Protein AF-A0A928RIX8-F1 (afdb_monomer)

pLDDT: mean 93.5, std 10.98, range [39.16, 98.88]

Radius of gyration: 19.01 Å; Cα contacts (8 Å, |Δi|>4): 435; chains: 1; bounding box: 59×48×47 Å

Foldseek 3Di:
DDPVVVVVVVVVVVVVVVVVPDPDQFQEAQALVVLLVLQQVLLVQLQPDDLVLLVQLLLLLLVLLLVCQQVLLVLLCVLQVEDHSVVSSVLSNCLSVPQDALVVFDWDWDADPVGIDIDGQAAPEEEEEEAESRCQLSCLSSCLRVNSSNSYAYEYQYDQSRQPSNSVSQSSSQVSQVVSVGDTSSYHYYNGRDVVSVVCQLQPPRHQEYEYEDEPVRQVCNVPSPHHYHYDYDDDDD

Sequence (238 aa):
MNEQDIQEIVKKVMASMELSNSDRKLGIFDDMNDAIAAAAEAQKVMQKMPMDFREKIISNIRKLTIENAELLARMGVEETGMGNVGDKILKHKLLAEKTPGTEDITTRVWSGDRGLTLVEMGPFGVIGAITPCTNPSETVLCNSMGMIAGGNTVVFNPHPAAVKVSHLAVELVNRASLEAGGPANIATSVLKPTMDSSKTMLAHKKIPLIVATGGPGVVTTVLSSGKRGIGAGAGNPP

Mean predicted aligned error: 6.31 Å

Structure (mmCIF, N/CA/C/O backbone):
data_A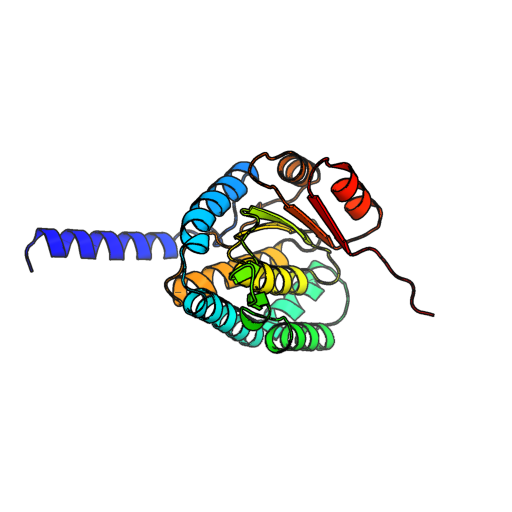F-A0A928RIX8-F1
#
_entry.id   AF-A0A928RIX8-F1
#
loop_
_atom_site.group_PDB
_atom_site.id
_atom_site.type_symbol
_atom_site.label_atom_id
_atom_site.label_alt_id
_atom_site.label_comp_id
_atom_site.label_asym_id
_atom_site.label_entity_id
_atom_site.label_seq_id
_atom_site.pdbx_PDB_ins_code
_atom_site.Cartn_x
_atom_site.Cartn_y
_atom_site.Cartn_z
_atom_site.occupancy
_atom_site.B_iso_or_equiv
_atom_site.auth_seq_id
_atom_site.auth_comp_id
_atom_site.auth_asym_id
_atom_site.auth_atom_id
_atom_site.pdbx_PDB_model_num
ATOM 1 N N . MET A 1 1 ? -26.445 -20.349 -26.982 1.00 56.34 1 MET A N 1
ATOM 2 C CA . MET A 1 1 ? -26.203 -20.372 -25.527 1.00 56.34 1 MET A CA 1
ATOM 3 C C . MET A 1 1 ? -26.882 -21.608 -24.994 1.00 56.34 1 MET A C 1
ATOM 5 O O . MET A 1 1 ? -28.100 -21.693 -25.104 1.00 56.34 1 MET A O 1
ATOM 9 N N . ASN A 1 2 ? -26.100 -22.583 -24.540 1.00 78.81 2 ASN A N 1
ATOM 10 C CA . ASN A 1 2 ? -26.633 -23.799 -23.939 1.00 78.81 2 ASN A CA 1
ATOM 11 C C . ASN A 1 2 ? -27.026 -23.532 -22.481 1.00 78.81 2 ASN A C 1
ATOM 13 O O . ASN A 1 2 ? -26.548 -22.594 -21.847 1.00 78.81 2 ASN A O 1
ATOM 17 N N . GLU A 1 3 ? -27.895 -24.378 -21.938 1.00 74.00 3 GLU A N 1
ATOM 18 C CA . GLU A 1 3 ? -28.409 -24.284 -20.565 1.00 74.00 3 GLU A CA 1
ATOM 19 C C . GLU A 1 3 ? -27.284 -24.305 -19.508 1.00 74.00 3 GLU A C 1
ATOM 21 O O . GLU A 1 3 ? -27.372 -23.644 -18.475 1.00 74.00 3 GLU A O 1
ATOM 26 N N . GLN A 1 4 ? -26.171 -24.974 -19.822 1.00 76.06 4 GLN A N 1
ATOM 27 C CA . GLN A 1 4 ? -24.944 -24.980 -19.019 1.00 76.06 4 GLN A CA 1
ATOM 28 C C . GLN A 1 4 ? -24.255 -23.606 -18.966 1.00 76.06 4 GLN A C 1
ATOM 30 O O . GLN A 1 4 ? -23.819 -23.193 -17.892 1.00 76.06 4 GLN A O 1
ATOM 35 N N . ASP A 1 5 ? -24.231 -22.860 -20.076 1.00 74.19 5 ASP A N 1
ATOM 36 C CA . ASP A 1 5 ? -23.637 -21.516 -20.130 1.00 74.19 5 ASP A CA 1
ATOM 37 C C . ASP A 1 5 ? -24.449 -20.536 -19.271 1.00 74.19 5 ASP A C 1
ATOM 39 O O . ASP A 1 5 ? -23.900 -19.688 -18.568 1.00 74.19 5 ASP A O 1
ATOM 43 N N . ILE A 1 6 ? -25.779 -20.681 -19.294 1.00 76.88 6 ILE A N 1
ATOM 44 C CA . ILE A 1 6 ? -26.695 -19.873 -18.484 1.00 76.88 6 ILE A CA 1
ATOM 45 C C . ILE A 1 6 ? -26.492 -20.183 -16.998 1.00 76.88 6 ILE A C 1
ATOM 47 O O . ILE A 1 6 ? -26.391 -19.255 -16.199 1.00 76.88 6 ILE A O 1
ATOM 51 N N . GLN A 1 7 ? -26.363 -21.457 -16.618 1.00 75.56 7 GLN A N 1
ATOM 52 C CA . GLN A 1 7 ? -26.087 -21.831 -15.229 1.00 75.56 7 GLN A CA 1
ATOM 53 C C . GLN A 1 7 ? -24.738 -21.299 -14.735 1.00 75.56 7 GLN A C 1
ATOM 55 O O . GLN A 1 7 ? -24.644 -20.854 -13.591 1.00 75.56 7 GLN A O 1
ATOM 60 N N . GLU A 1 8 ? -23.704 -21.289 -15.576 1.00 80.50 8 GLU A N 1
ATOM 61 C CA . GLU A 1 8 ? -22.392 -20.762 -15.197 1.00 80.50 8 GLU A CA 1
ATOM 62 C C . GLU A 1 8 ? -22.411 -19.233 -15.025 1.00 80.50 8 GLU A C 1
ATOM 64 O O . GLU A 1 8 ? -21.833 -18.704 -14.070 1.00 80.50 8 GLU A O 1
ATOM 69 N N . ILE A 1 9 ? -23.136 -18.519 -15.895 1.00 78.19 9 ILE A N 1
ATOM 70 C CA . ILE A 1 9 ? -23.354 -17.070 -15.777 1.00 78.19 9 ILE A CA 1
ATOM 71 C C . ILE A 1 9 ? -24.151 -16.752 -14.510 1.00 78.19 9 ILE A C 1
ATOM 73 O O . ILE A 1 9 ? -23.734 -15.900 -13.728 1.00 78.19 9 ILE A O 1
ATOM 77 N N . VAL A 1 10 ? -25.252 -17.466 -14.259 1.00 74.38 10 VAL A N 1
ATOM 78 C CA . VAL A 1 10 ? -26.070 -17.291 -13.049 1.00 74.38 10 VAL A CA 1
ATOM 79 C C . VAL A 1 10 ? -25.238 -17.556 -11.797 1.00 74.38 10 VAL A C 1
ATOM 81 O O . VAL A 1 10 ? -25.287 -16.768 -10.859 1.00 74.38 10 VAL A O 1
ATOM 84 N N . LYS A 1 11 ? -24.390 -18.590 -11.795 1.00 75.12 11 LYS A N 1
ATOM 85 C CA . LYS A 1 11 ? -23.509 -18.903 -10.662 1.00 75.12 11 LYS A CA 1
ATOM 86 C C . LYS A 1 11 ? -22.461 -17.813 -10.415 1.00 75.12 11 LYS A C 1
ATOM 88 O O . LYS A 1 11 ? -22.202 -17.480 -9.261 1.00 75.12 11 LYS A O 1
ATOM 93 N N . LYS A 1 12 ? -21.895 -17.214 -11.471 1.00 72.19 12 LYS A N 1
ATOM 94 C CA . LYS A 1 12 ? -20.984 -16.058 -11.356 1.00 72.19 12 LYS A CA 1
ATOM 95 C C . LYS A 1 12 ? -21.695 -14.812 -10.830 1.00 72.19 12 LYS A C 1
ATOM 97 O O . LYS A 1 12 ? -21.147 -14.132 -9.966 1.00 72.19 12 LYS A O 1
ATOM 102 N N . VAL A 1 13 ? -22.913 -14.536 -11.301 1.00 71.62 13 VAL A N 1
ATOM 1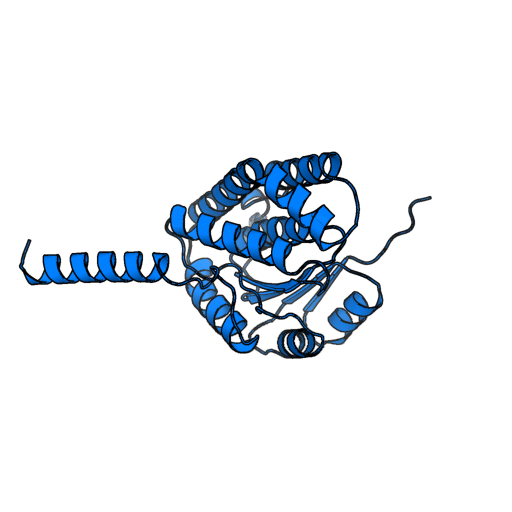03 C CA . VAL A 1 13 ? -23.720 -13.399 -10.833 1.00 71.62 13 VAL A CA 1
ATOM 104 C C . VAL A 1 13 ? -24.118 -13.593 -9.368 1.00 71.62 13 VAL A C 1
ATOM 106 O O . VAL A 1 13 ? -23.912 -12.691 -8.562 1.00 71.62 13 VAL A O 1
ATOM 109 N N . MET A 1 14 ? -24.577 -14.783 -8.981 1.00 66.50 14 MET A N 1
ATOM 110 C CA . MET A 1 14 ? -24.916 -15.094 -7.590 1.00 66.50 14 MET A CA 1
ATOM 111 C C . MET A 1 14 ? -23.700 -15.007 -6.663 1.00 66.50 14 MET A C 1
ATOM 113 O O . MET A 1 14 ? -23.798 -14.376 -5.619 1.00 66.50 14 MET A O 1
ATOM 117 N N . ALA A 1 15 ? -22.534 -15.521 -7.069 1.00 63.47 15 ALA A N 1
ATOM 118 C CA . ALA A 1 15 ? -21.295 -15.361 -6.303 1.00 63.47 15 ALA A CA 1
ATOM 119 C C . ALA A 1 15 ? -20.882 -13.883 -6.156 1.00 63.47 15 ALA A C 1
ATOM 121 O O . ALA A 1 15 ? -20.421 -13.470 -5.094 1.00 63.47 15 ALA A O 1
ATOM 122 N N . SER A 1 16 ? -21.085 -13.062 -7.193 1.00 58.00 16 SER A N 1
ATOM 123 C CA . SER A 1 16 ? -20.833 -11.615 -7.117 1.00 58.00 16 SER A CA 1
ATOM 124 C C . SER A 1 16 ? -21.823 -10.879 -6.205 1.00 58.00 16 SER A C 1
ATOM 126 O O . SER A 1 16 ? -21.439 -9.930 -5.524 1.00 58.00 16 SER A O 1
ATOM 128 N N . MET A 1 17 ? -23.074 -11.347 -6.127 1.00 52.12 17 MET A N 1
ATOM 129 C CA . MET A 1 17 ? -24.091 -10.801 -5.226 1.00 52.12 17 MET A CA 1
ATOM 130 C C . MET A 1 17 ? -23.879 -11.263 -3.779 1.00 52.12 17 MET A C 1
ATOM 132 O O . MET A 1 17 ? -24.038 -10.459 -2.868 1.00 52.12 17 MET A O 1
ATOM 136 N N . GLU A 1 18 ? -23.442 -12.499 -3.536 1.00 44.59 18 GLU A N 1
ATOM 137 C CA . GLU A 1 18 ? -23.075 -12.966 -2.190 1.00 44.59 18 GLU A CA 1
ATOM 138 C C . GLU A 1 18 ? -21.862 -12.207 -1.629 1.00 44.59 18 GLU A C 1
ATOM 140 O O . GLU A 1 18 ? -21.848 -11.863 -0.449 1.00 44.59 18 GLU A O 1
ATOM 145 N N . LEU A 1 19 ? -20.897 -11.836 -2.481 1.00 50.88 19 LEU A N 1
ATOM 146 C CA . LEU A 1 19 ? -19.793 -10.941 -2.111 1.00 50.88 19 LEU A CA 1
ATOM 147 C C . LEU A 1 19 ? -20.269 -9.531 -1.718 1.00 50.88 19 LEU A C 1
ATOM 149 O O . LEU A 1 19 ? -19.619 -8.882 -0.902 1.00 50.88 19 LEU A O 1
ATOM 153 N N . SER A 1 20 ? -21.404 -9.065 -2.252 1.00 45.41 20 SER A N 1
ATOM 154 C CA . SER A 1 20 ? -22.006 -7.775 -1.876 1.00 45.41 20 SER A CA 1
ATOM 155 C C . SER A 1 20 ? -22.810 -7.811 -0.571 1.00 45.41 20 SER A C 1
ATOM 157 O O . SER A 1 20 ? -23.112 -6.753 -0.028 1.00 45.41 20 SER A O 1
ATOM 159 N N . ASN A 1 21 ? -23.139 -9.005 -0.058 1.00 39.16 21 ASN A N 1
ATOM 160 C CA . ASN A 1 21 ? -24.087 -9.189 1.049 1.00 39.16 21 ASN A CA 1
ATOM 161 C C . ASN A 1 21 ? -23.447 -9.708 2.349 1.00 39.16 21 ASN A C 1
ATOM 163 O O . ASN A 1 21 ? -24.154 -10.073 3.287 1.00 39.16 21 ASN A O 1
ATOM 167 N N . SER A 1 22 ? -22.115 -9.749 2.426 1.00 44.59 22 SER A N 1
ATOM 168 C CA . SER A 1 22 ? -21.412 -9.955 3.692 1.00 44.59 22 SER A CA 1
ATOM 169 C C . SER A 1 22 ? -20.925 -8.608 4.219 1.00 44.59 22 SER A C 1
ATOM 171 O O . SER A 1 22 ? -20.221 -7.905 3.501 1.00 44.59 22 SER A O 1
ATOM 173 N N . ASP A 1 23 ? -21.187 -8.294 5.490 1.00 52.69 23 ASP A N 1
ATOM 174 C CA . ASP A 1 23 ? -20.577 -7.181 6.255 1.00 52.69 23 ASP A CA 1
ATOM 175 C C . ASP A 1 23 ? -19.028 -7.255 6.338 1.00 52.69 23 ASP A C 1
ATOM 177 O O . ASP A 1 23 ? -18.373 -6.561 7.125 1.00 52.69 23 ASP A O 1
ATOM 181 N N . ARG A 1 24 ? -18.396 -8.134 5.552 1.00 61.38 24 ARG A N 1
ATOM 182 C CA . ARG A 1 24 ? -16.960 -8.359 5.530 1.00 61.38 24 ARG A CA 1
ATOM 183 C C . ARG A 1 24 ? -16.306 -7.301 4.647 1.00 61.38 24 ARG A C 1
ATOM 185 O O . ARG A 1 24 ? -16.371 -7.351 3.422 1.00 61.38 24 ARG A O 1
ATOM 192 N N . LYS A 1 25 ? -15.652 -6.338 5.296 1.00 81.06 25 LYS A N 1
ATOM 193 C CA . LYS A 1 25 ? -14.862 -5.294 4.631 1.00 81.06 25 LYS A CA 1
ATOM 194 C C . LYS A 1 25 ? -13.830 -5.920 3.687 1.00 81.06 25 LYS A C 1
ATOM 196 O O . LYS A 1 25 ? -13.074 -6.807 4.090 1.00 81.06 25 LYS A O 1
ATOM 201 N N . LEU A 1 26 ? -13.785 -5.443 2.442 1.00 93.00 26 LEU A N 1
ATOM 202 C CA . LEU A 1 26 ? -12.903 -5.982 1.403 1.00 93.00 26 LEU A CA 1
ATOM 203 C C . LEU A 1 26 ? -11.431 -5.899 1.831 1.00 93.00 26 LEU A C 1
ATOM 205 O O . LEU A 1 26 ? -10.937 -4.832 2.193 1.00 93.00 26 LEU A O 1
ATOM 209 N N . GLY A 1 27 ? -10.726 -7.029 1.762 1.00 96.69 27 GLY A N 1
ATOM 210 C CA . GLY A 1 27 ? -9.311 -7.123 2.124 1.00 96.69 27 GLY A CA 1
ATOM 211 C C . GLY A 1 27 ? -9.024 -7.139 3.631 1.00 96.69 27 GLY A C 1
ATOM 212 O O . GLY A 1 27 ? -7.855 -7.095 4.011 1.00 96.69 27 GLY A O 1
ATOM 213 N N . ILE A 1 28 ? -10.036 -7.209 4.501 1.00 98.25 28 ILE A N 1
ATOM 214 C CA . ILE A 1 28 ? -9.844 -7.263 5.958 1.00 98.25 28 ILE A CA 1
ATOM 215 C C . ILE A 1 28 ? -10.068 -8.689 6.471 1.00 98.25 28 ILE A C 1
ATOM 217 O O . ILE A 1 28 ? -11.118 -9.287 6.241 1.00 98.25 28 ILE A O 1
ATOM 221 N N . PHE A 1 29 ? -9.079 -9.221 7.188 1.00 98.06 29 PHE A N 1
ATOM 222 C CA . PHE A 1 29 ? -9.053 -10.602 7.676 1.00 98.06 29 PHE A CA 1
ATOM 223 C C . PHE A 1 29 ? -8.958 -10.661 9.197 1.00 98.06 29 PHE A C 1
ATOM 225 O O . PHE A 1 29 ? -8.411 -9.763 9.831 1.00 98.06 29 PHE A O 1
ATOM 232 N N . ASP A 1 30 ? -9.454 -11.742 9.788 1.00 96.94 30 ASP A N 1
ATOM 233 C CA . ASP A 1 30 ? -9.404 -11.944 11.238 1.00 96.94 30 ASP A CA 1
ATOM 234 C C . ASP A 1 30 ? -7.990 -12.318 11.723 1.00 96.94 30 ASP A C 1
ATOM 236 O O . ASP A 1 30 ? -7.581 -11.885 12.802 1.00 96.94 30 ASP A O 1
ATOM 240 N N . ASP A 1 31 ? -7.223 -13.045 10.901 1.00 97.44 31 ASP A N 1
ATOM 241 C CA . ASP A 1 31 ? -5.841 -13.456 11.173 1.00 97.44 31 ASP A CA 1
ATOM 242 C C . ASP A 1 31 ? -4.838 -12.870 10.163 1.00 97.44 31 ASP A C 1
ATOM 244 O O . ASP A 1 31 ? -5.121 -12.692 8.974 1.00 97.44 31 ASP A O 1
ATOM 248 N N . MET A 1 32 ? -3.621 -12.590 10.640 1.00 98.31 32 MET A N 1
ATOM 249 C CA . MET A 1 32 ? -2.549 -12.039 9.808 1.00 98.31 32 MET A CA 1
ATOM 250 C C . MET A 1 32 ? -2.056 -13.042 8.751 1.00 98.31 32 MET A C 1
ATOM 252 O O . MET A 1 32 ? -1.738 -12.633 7.637 1.00 98.31 32 MET A O 1
ATOM 256 N N . ASN A 1 33 ? -1.997 -14.344 9.045 1.00 98.38 33 ASN A N 1
ATOM 257 C CA . ASN A 1 33 ? -1.554 -15.340 8.064 1.00 98.38 33 ASN A CA 1
ATOM 258 C C . ASN A 1 33 ? -2.552 -15.474 6.914 1.00 98.38 33 ASN A C 1
ATOM 260 O O . ASN A 1 33 ? -2.125 -15.621 5.770 1.00 98.38 33 ASN A O 1
ATOM 264 N N . ASP A 1 34 ? -3.851 -15.357 7.197 1.00 98.44 34 ASP A N 1
ATOM 265 C CA . ASP A 1 34 ? -4.898 -15.373 6.173 1.00 98.44 34 ASP A CA 1
ATOM 266 C C . ASP A 1 34 ? -4.797 -14.149 5.259 1.00 98.44 34 ASP A C 1
ATOM 268 O O . ASP A 1 34 ? -4.815 -14.293 4.034 1.00 98.44 34 ASP A O 1
ATOM 272 N N . ALA A 1 35 ? -4.576 -12.958 5.834 1.00 98.56 35 ALA A N 1
ATOM 273 C CA . ALA A 1 35 ? -4.314 -11.744 5.060 1.00 98.56 35 ALA A CA 1
ATOM 274 C C . ALA A 1 35 ? -3.104 -11.922 4.128 1.00 98.56 35 ALA A C 1
ATOM 276 O O . ALA A 1 35 ? -3.170 -11.618 2.936 1.00 98.56 35 ALA A O 1
ATOM 277 N N . ILE A 1 36 ? -2.003 -12.471 4.651 1.00 98.81 36 ILE A N 1
ATOM 278 C CA . ILE A 1 36 ? -0.781 -12.708 3.875 1.00 98.81 36 ILE A CA 1
ATOM 279 C C . ILE A 1 36 ? -0.995 -13.779 2.803 1.00 98.81 36 ILE A C 1
ATOM 281 O O . ILE A 1 36 ? -0.472 -13.657 1.694 1.00 98.81 36 ILE A O 1
ATOM 285 N N . ALA A 1 37 ? -1.741 -14.840 3.108 1.00 98.69 37 ALA A N 1
ATOM 286 C CA . ALA A 1 37 ? -2.054 -15.889 2.150 1.00 98.69 37 ALA A CA 1
ATOM 287 C C . ALA A 1 37 ? -2.893 -15.341 0.991 1.00 98.69 37 ALA A C 1
ATOM 289 O O . ALA A 1 37 ? -2.541 -15.581 -0.163 1.00 98.69 37 ALA A O 1
ATOM 290 N N . ALA A 1 38 ? -3.926 -14.550 1.286 1.00 98.62 38 ALA A N 1
ATOM 291 C CA . ALA A 1 38 ? -4.761 -13.912 0.277 1.00 98.62 38 ALA A CA 1
ATOM 292 C C . ALA A 1 38 ? -3.961 -12.944 -0.608 1.00 98.62 38 ALA A C 1
ATOM 294 O O . ALA A 1 38 ? -4.039 -13.029 -1.836 1.00 98.62 38 ALA A O 1
ATOM 295 N N . ALA A 1 39 ? -3.127 -12.089 -0.005 1.00 98.75 39 ALA A N 1
ATOM 296 C CA . ALA A 1 39 ? -2.254 -11.181 -0.745 1.00 98.75 39 ALA A CA 1
ATOM 297 C C . ALA A 1 39 ? -1.235 -11.930 -1.620 1.00 98.75 39 ALA A C 1
ATOM 299 O O . ALA A 1 39 ? -0.943 -11.494 -2.734 1.00 98.75 39 ALA A O 1
ATOM 300 N N . ALA A 1 40 ? -0.712 -13.070 -1.156 1.00 98.75 40 ALA A N 1
ATOM 301 C CA . ALA A 1 40 ? 0.209 -13.903 -1.929 1.00 98.75 40 ALA A CA 1
ATOM 302 C C . ALA A 1 40 ? -0.455 -14.544 -3.154 1.00 98.75 40 ALA A C 1
ATOM 304 O O . ALA A 1 40 ? 0.174 -14.633 -4.207 1.00 98.75 40 ALA A O 1
ATOM 305 N N . GLU A 1 41 ? -1.712 -14.976 -3.048 1.00 98.50 41 GLU A N 1
ATOM 306 C CA . GLU A 1 41 ? -2.447 -15.498 -4.204 1.00 98.50 41 GLU A CA 1
ATOM 307 C C . GLU A 1 41 ? -2.793 -14.391 -5.202 1.00 98.50 41 GLU A C 1
ATOM 309 O O . GLU A 1 41 ? -2.571 -14.557 -6.404 1.00 98.50 41 GLU A O 1
ATOM 314 N N . ALA A 1 42 ? -3.221 -13.222 -4.717 1.00 98.44 42 ALA A N 1
ATOM 315 C CA . ALA A 1 42 ? -3.442 -12.051 -5.563 1.00 98.44 42 ALA A CA 1
ATOM 316 C C . ALA A 1 42 ? -2.157 -11.612 -6.290 1.00 98.44 42 ALA A C 1
ATOM 318 O O . ALA A 1 42 ? -2.199 -11.233 -7.462 1.00 98.44 42 ALA A O 1
ATOM 319 N N . GLN A 1 43 ? -0.994 -11.734 -5.642 1.00 98.50 43 GLN A N 1
ATOM 320 C CA . GLN A 1 43 ? 0.294 -11.347 -6.220 1.00 98.50 43 GLN A CA 1
ATOM 321 C C . GLN A 1 43 ? 0.679 -12.183 -7.442 1.00 98.50 43 GLN A C 1
ATOM 323 O O . GLN A 1 43 ? 1.206 -11.631 -8.408 1.00 98.50 43 GLN A O 1
ATOM 328 N N . LYS A 1 44 ? 0.349 -13.481 -7.458 1.00 98.00 44 LYS A N 1
ATOM 329 C CA . LYS A 1 44 ? 0.587 -14.349 -8.627 1.00 98.00 44 LYS A CA 1
ATOM 330 C C . LYS A 1 44 ? -0.166 -13.868 -9.868 1.00 98.00 44 LYS A C 1
ATOM 332 O O . LYS A 1 44 ? 0.297 -14.091 -10.988 1.00 98.00 44 LYS A O 1
ATOM 337 N N . VAL A 1 45 ? -1.325 -13.238 -9.668 1.00 97.44 45 VAL A N 1
ATOM 338 C CA . VAL A 1 45 ? -2.107 -12.611 -10.739 1.00 97.44 45 VAL A CA 1
ATOM 339 C C . VAL A 1 45 ? -1.504 -11.248 -11.083 1.00 97.44 45 VAL A C 1
ATOM 341 O O . VAL A 1 45 ? -1.193 -11.009 -12.247 1.00 97.44 45 VAL A O 1
ATOM 344 N N . MET A 1 46 ? -1.251 -10.401 -10.078 1.00 95.38 46 MET A N 1
ATOM 345 C CA . MET A 1 46 ? -0.694 -9.048 -10.234 1.00 95.38 46 MET A CA 1
ATOM 346 C C . MET A 1 46 ? 0.626 -9.030 -11.022 1.00 95.38 46 MET A C 1
ATOM 348 O O . MET A 1 46 ? 0.800 -8.222 -11.933 1.00 95.38 46 MET A O 1
ATOM 352 N N . GLN A 1 47 ? 1.538 -9.965 -10.736 1.00 93.75 47 GLN A N 1
ATOM 353 C CA . GLN A 1 47 ? 2.836 -10.061 -11.412 1.00 93.75 47 GLN A CA 1
ATOM 354 C C . GLN A 1 47 ? 2.710 -10.267 -12.925 1.00 93.75 47 GLN A C 1
ATOM 356 O O . GLN A 1 47 ? 3.567 -9.812 -13.681 1.00 93.75 47 GLN A O 1
ATOM 361 N N . LYS A 1 48 ? 1.656 -10.954 -13.371 1.00 94.19 48 LYS A N 1
ATOM 362 C CA . LYS A 1 48 ? 1.414 -11.257 -14.787 1.00 94.19 48 LYS A CA 1
ATOM 363 C C . LYS A 1 48 ? 0.605 -10.169 -15.491 1.00 94.19 48 LYS A C 1
ATOM 365 O O . LYS A 1 48 ? 0.419 -10.250 -16.701 1.00 94.19 48 LYS A O 1
ATOM 370 N N . MET A 1 49 ? 0.106 -9.175 -14.754 1.00 95.12 49 MET A N 1
ATOM 371 C CA . MET A 1 49 ? -0.676 -8.093 -15.342 1.00 95.12 49 MET A CA 1
ATOM 372 C C . MET A 1 49 ? 0.204 -7.172 -16.186 1.00 95.12 49 MET A C 1
ATOM 374 O O . MET A 1 49 ? 1.294 -6.813 -15.723 1.00 95.12 49 MET A O 1
ATOM 378 N N . PRO A 1 50 ? -0.280 -6.744 -17.368 1.00 96.19 50 PRO A N 1
ATOM 379 C CA . PRO A 1 50 ? 0.344 -5.677 -18.141 1.00 96.19 50 PRO A CA 1
ATOM 380 C C . PRO A 1 50 ? 0.452 -4.383 -17.332 1.00 96.19 50 PRO A C 1
ATOM 382 O O . PRO A 1 50 ? -0.411 -4.098 -16.498 1.00 96.19 50 PRO A O 1
ATOM 385 N N . MET A 1 51 ? 1.475 -3.579 -17.625 1.00 95.75 51 MET A N 1
ATOM 386 C CA . MET A 1 51 ? 1.702 -2.288 -16.965 1.00 95.75 51 MET A CA 1
ATOM 387 C C . MET A 1 51 ? 0.480 -1.369 -17.082 1.00 95.75 51 MET A C 1
ATOM 389 O O . MET A 1 51 ? -0.005 -0.892 -16.063 1.00 95.75 51 MET A O 1
ATOM 393 N N . ASP A 1 52 ? -0.117 -1.253 -18.271 1.00 97.25 52 ASP A N 1
ATOM 394 C CA . ASP A 1 52 ? -1.329 -0.448 -18.494 1.00 97.25 52 ASP A CA 1
ATOM 395 C C . ASP A 1 52 ? -2.507 -0.874 -17.607 1.00 97.25 52 ASP A C 1
ATOM 397 O O . ASP A 1 52 ? -3.320 -0.053 -17.183 1.00 97.25 52 ASP A O 1
ATOM 401 N N . PHE A 1 53 ? -2.608 -2.167 -17.288 1.00 97.88 53 PHE A N 1
ATOM 402 C CA . PHE A 1 53 ? -3.660 -2.660 -16.406 1.00 97.88 53 PHE A CA 1
ATOM 403 C C . PHE A 1 53 ? -3.396 -2.274 -14.947 1.00 97.88 53 PHE A C 1
ATOM 405 O O . PHE A 1 53 ? -4.319 -1.887 -14.230 1.00 97.88 53 PHE A O 1
ATOM 412 N N . ARG A 1 54 ? -2.131 -2.331 -14.511 1.00 98.12 54 ARG A N 1
ATOM 413 C CA . ARG A 1 54 ? -1.727 -1.828 -13.189 1.00 98.12 54 ARG A CA 1
ATOM 414 C C . ARG A 1 54 ? -1.975 -0.324 -13.091 1.00 98.12 54 ARG A C 1
ATOM 416 O O . ARG A 1 54 ? -2.529 0.124 -12.093 1.00 98.12 54 ARG A O 1
ATOM 423 N N . GLU A 1 55 ? -1.670 0.429 -14.146 1.00 98.44 55 GLU A N 1
ATOM 424 C CA . GLU A 1 55 ? -1.937 1.868 -14.209 1.00 98.44 55 GLU A CA 1
ATOM 425 C C . GLU A 1 55 ? -3.432 2.182 -14.171 1.00 98.44 55 GLU A C 1
ATOM 427 O O . GLU A 1 55 ? -3.854 3.109 -13.486 1.00 98.44 55 GLU A O 1
ATOM 432 N N . LYS A 1 56 ? -4.267 1.368 -14.825 1.00 98.62 56 LYS A N 1
ATOM 433 C CA . LYS A 1 56 ? -5.726 1.488 -14.728 1.00 98.62 56 LYS A CA 1
ATOM 434 C C . LYS A 1 56 ? -6.217 1.313 -13.286 1.00 98.62 56 LYS A C 1
ATOM 436 O O . LYS A 1 56 ? -7.065 2.085 -12.838 1.00 98.62 56 LYS A O 1
ATOM 441 N N . ILE A 1 57 ? -5.683 0.331 -12.550 1.00 98.69 57 ILE A N 1
ATOM 442 C CA . ILE A 1 57 ? -5.991 0.148 -11.120 1.00 98.69 57 ILE A CA 1
ATOM 443 C C . ILE A 1 57 ? -5.552 1.386 -10.328 1.00 98.69 57 ILE A C 1
ATOM 445 O O . ILE A 1 57 ? -6.350 1.931 -9.569 1.00 98.69 57 ILE A O 1
ATOM 449 N N . ILE A 1 58 ? -4.318 1.861 -10.527 1.00 98.75 58 ILE A N 1
ATOM 450 C CA . ILE A 1 58 ? -3.763 3.036 -9.835 1.00 98.75 58 ILE A CA 1
ATOM 451 C C . ILE A 1 58 ? -4.596 4.287 -10.120 1.00 98.75 58 ILE A C 1
ATOM 453 O O . ILE A 1 58 ? -4.992 4.985 -9.191 1.00 98.75 58 ILE A O 1
ATOM 457 N N . SER A 1 59 ? -4.949 4.529 -11.379 1.00 98.75 59 SER A N 1
ATOM 458 C CA . SER A 1 59 ? -5.826 5.624 -11.795 1.00 98.75 59 SER A CA 1
ATOM 459 C C . SER A 1 59 ? -7.180 5.571 -11.084 1.00 98.75 59 SER A C 1
ATOM 461 O O . SER A 1 59 ? -7.692 6.604 -10.649 1.00 98.75 59 SER A O 1
ATOM 463 N N . ASN A 1 60 ? -7.742 4.374 -10.889 1.00 98.69 60 ASN A N 1
ATOM 464 C CA . ASN A 1 60 ? -8.991 4.231 -10.148 1.00 98.69 60 ASN A CA 1
ATOM 465 C C . ASN A 1 60 ? -8.807 4.443 -8.631 1.00 98.69 60 ASN A C 1
ATOM 467 O O . ASN A 1 60 ? -9.662 5.055 -7.993 1.00 98.69 60 ASN A O 1
ATOM 471 N N . ILE A 1 61 ? -7.665 4.045 -8.052 1.00 98.81 61 ILE A N 1
ATOM 472 C CA . ILE A 1 61 ? -7.309 4.386 -6.660 1.00 98.81 61 ILE A CA 1
ATOM 473 C C . ILE A 1 61 ? -7.246 5.909 -6.492 1.00 98.81 61 ILE A C 1
ATOM 475 O O . ILE A 1 61 ? -7.810 6.437 -5.531 1.00 98.81 61 ILE A O 1
ATOM 479 N N . ARG A 1 62 ? -6.611 6.630 -7.428 1.00 98.81 62 ARG A N 1
ATOM 480 C CA . ARG A 1 62 ? -6.548 8.103 -7.413 1.00 98.81 62 ARG A CA 1
ATOM 481 C C . ARG A 1 62 ? -7.948 8.710 -7.445 1.00 98.81 62 ARG A C 1
ATOM 483 O O . ARG A 1 62 ? -8.268 9.538 -6.595 1.00 98.81 62 ARG A O 1
ATOM 490 N N . LYS A 1 63 ? -8.799 8.257 -8.372 1.00 98.81 63 LYS A N 1
ATOM 491 C CA . LYS A 1 63 ? -10.191 8.712 -8.496 1.00 98.81 63 LYS A CA 1
ATOM 492 C C . LYS A 1 63 ? -10.964 8.528 -7.185 1.00 98.81 63 LYS A C 1
ATOM 494 O O . LYS A 1 63 ? -11.463 9.508 -6.634 1.00 98.81 63 LYS A O 1
ATOM 499 N N . LEU A 1 64 ? -10.999 7.306 -6.647 1.00 98.62 64 LEU A N 1
ATOM 500 C CA . LEU A 1 64 ? -11.715 7.014 -5.401 1.00 98.62 64 LEU A CA 1
ATOM 501 C C . LEU A 1 64 ? -11.131 7.780 -4.206 1.00 98.62 64 LEU A C 1
ATOM 503 O O . LEU A 1 64 ? -11.878 8.185 -3.317 1.00 98.62 64 LEU A O 1
ATOM 507 N N . THR A 1 65 ? -9.818 8.021 -4.185 1.00 98.69 65 THR A N 1
ATOM 508 C CA . THR A 1 65 ? -9.178 8.843 -3.148 1.00 98.69 65 THR A CA 1
ATOM 509 C C . THR A 1 65 ? -9.700 10.274 -3.170 1.00 98.69 65 THR A C 1
ATOM 511 O O . THR A 1 65 ? -10.025 10.811 -2.115 1.00 98.69 65 THR A O 1
ATOM 514 N N . ILE A 1 66 ? -9.802 10.891 -4.351 1.00 98.69 66 ILE A N 1
ATOM 515 C CA . ILE A 1 66 ? -10.319 12.258 -4.498 1.00 98.69 66 ILE A CA 1
ATOM 516 C C . ILE A 1 66 ? -11.791 12.329 -4.086 1.00 98.69 66 ILE A C 1
ATOM 518 O O . ILE A 1 66 ? -12.161 13.211 -3.312 1.00 98.69 66 ILE A O 1
ATOM 522 N N . GLU A 1 67 ? -12.609 11.383 -4.550 1.00 98.56 67 GLU A N 1
ATOM 523 C CA . GLU A 1 67 ? -14.040 11.314 -4.226 1.00 98.56 67 GLU A CA 1
ATOM 524 C C . GLU A 1 67 ? -14.291 11.132 -2.721 1.00 98.56 67 GLU A C 1
ATOM 526 O O . GLU A 1 67 ? -15.240 11.693 -2.179 1.00 98.56 67 GLU A O 1
ATOM 531 N N . ASN A 1 68 ? -13.416 10.398 -2.025 1.00 98.62 68 ASN A N 1
ATOM 532 C CA . ASN A 1 68 ? -13.547 10.098 -0.596 1.00 98.62 68 ASN A CA 1
ATOM 533 C C . ASN A 1 68 ? -12.634 10.955 0.301 1.00 98.62 68 ASN A C 1
ATOM 535 O O . ASN A 1 68 ? -12.552 10.697 1.504 1.00 98.62 68 ASN A O 1
ATOM 539 N N . ALA A 1 69 ? -11.952 11.972 -0.237 1.00 98.56 69 ALA A N 1
ATOM 540 C CA . ALA A 1 69 ? -10.930 12.732 0.491 1.00 98.56 69 ALA A CA 1
ATOM 541 C C . ALA A 1 69 ? -11.472 13.380 1.775 1.00 98.56 69 ALA A C 1
ATOM 543 O O . ALA A 1 69 ? -10.816 13.354 2.816 1.00 98.56 69 ALA A O 1
ATOM 544 N N . GLU A 1 70 ? -12.683 13.939 1.717 1.00 98.50 70 GLU A N 1
ATOM 545 C CA . GLU A 1 70 ? -13.340 14.548 2.875 1.00 98.50 70 GLU A CA 1
ATOM 546 C C . GLU A 1 70 ? -13.733 13.513 3.934 1.00 98.50 70 GLU A C 1
ATOM 548 O O . GLU A 1 70 ? -13.483 13.729 5.121 1.00 98.50 70 GLU A O 1
ATOM 553 N N . LEU A 1 71 ? -14.284 12.373 3.514 1.00 98.56 71 LEU A N 1
ATOM 554 C CA . LEU A 1 71 ? -14.653 11.279 4.412 1.00 98.56 71 LEU A CA 1
ATOM 555 C C . LEU A 1 71 ? -13.422 10.728 5.142 1.00 98.56 71 LEU A C 1
ATOM 557 O O . LEU A 1 71 ? -13.419 10.650 6.370 1.00 98.56 71 LEU A O 1
ATOM 561 N N . LEU A 1 72 ? -12.361 10.404 4.397 1.00 98.69 72 LEU A N 1
ATOM 562 C CA . LEU A 1 72 ? -11.097 9.913 4.952 1.00 98.69 72 LEU A CA 1
ATOM 563 C C . LEU A 1 72 ? -10.486 10.924 5.929 1.00 98.69 72 LEU A C 1
ATOM 565 O O . LEU A 1 72 ? -10.006 10.550 6.999 1.00 98.69 72 LEU A O 1
ATOM 569 N N . ALA A 1 73 ? -10.532 12.215 5.591 1.00 98.56 73 ALA A N 1
ATOM 570 C CA . ALA A 1 73 ? -10.022 13.275 6.447 1.00 98.56 73 ALA A CA 1
ATOM 571 C C . ALA A 1 73 ? -10.807 13.399 7.759 1.00 98.56 73 ALA A C 1
ATOM 573 O O . ALA A 1 73 ? -10.189 13.390 8.824 1.00 98.56 73 ALA A O 1
ATOM 574 N N . ARG A 1 74 ? -12.144 13.485 7.698 1.00 98.56 74 ARG A N 1
ATOM 575 C CA . ARG A 1 74 ? -13.011 13.578 8.888 1.00 98.56 74 ARG A CA 1
ATOM 576 C C . ARG A 1 74 ? -12.819 12.375 9.796 1.00 98.56 74 ARG A C 1
ATOM 578 O O . ARG A 1 74 ? -12.452 12.540 10.954 1.00 98.56 74 ARG A O 1
ATOM 585 N N . MET A 1 75 ? -12.933 11.179 9.229 1.00 98.56 75 MET A N 1
ATOM 586 C CA . MET A 1 75 ? -12.772 9.923 9.953 1.00 98.56 75 MET A CA 1
ATOM 587 C C . MET A 1 75 ? -11.378 9.794 10.581 1.00 98.56 75 MET A C 1
ATOM 589 O O . MET A 1 75 ? -11.248 9.338 11.713 1.00 98.56 75 MET A O 1
ATOM 593 N N . GLY A 1 76 ? -10.332 10.242 9.880 1.00 98.31 76 GLY A N 1
ATOM 594 C CA . GLY A 1 76 ? -8.970 10.256 10.402 1.00 98.31 76 GLY A CA 1
ATOM 595 C C . GLY A 1 76 ? -8.789 11.200 11.591 1.00 98.31 76 GLY A C 1
ATOM 596 O O . GLY A 1 76 ? -8.142 10.813 12.561 1.00 98.31 76 GLY A O 1
ATOM 597 N N . VAL A 1 77 ? -9.348 12.415 11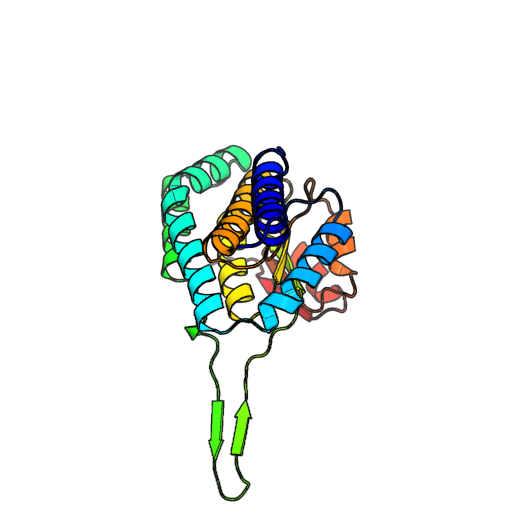.550 1.00 98.56 77 VAL A N 1
ATOM 598 C CA . VAL A 1 77 ? -9.308 13.340 12.703 1.00 98.56 77 VAL A CA 1
ATOM 599 C C . VAL A 1 77 ? -10.130 12.791 13.864 1.00 98.56 77 VAL A C 1
ATOM 601 O O . VAL A 1 77 ? -9.645 12.788 14.989 1.00 98.56 77 VAL A O 1
ATOM 604 N N . GLU A 1 78 ? -11.341 12.304 13.599 1.00 98.44 78 GLU A N 1
ATOM 605 C CA . GLU A 1 78 ? -12.248 11.774 14.622 1.00 98.44 78 GLU A CA 1
ATOM 606 C C . GLU A 1 78 ? -11.667 10.552 15.339 1.00 98.44 78 GLU A C 1
ATOM 608 O O . GLU A 1 78 ? -11.765 10.448 16.558 1.00 98.44 78 GLU A O 1
ATOM 613 N N . GLU A 1 79 ? -11.043 9.631 14.599 1.00 98.31 79 GLU A N 1
ATOM 614 C CA . GLU A 1 79 ? -10.477 8.413 15.177 1.00 98.31 79 GLU A CA 1
ATOM 615 C C . GLU A 1 79 ? -9.185 8.682 15.959 1.00 98.31 79 GLU A C 1
ATOM 617 O O . GLU A 1 79 ? -8.984 8.119 17.034 1.00 98.31 79 GLU A O 1
ATOM 622 N N . THR A 1 80 ? -8.305 9.535 15.427 1.00 98.06 80 THR A N 1
ATOM 623 C CA . THR A 1 80 ? -6.952 9.722 15.981 1.00 98.06 80 THR A CA 1
ATOM 624 C C . THR A 1 80 ? -6.844 10.896 16.949 1.00 98.06 80 THR A C 1
ATOM 626 O O . THR A 1 80 ? -5.903 10.947 17.740 1.00 98.06 80 THR A O 1
ATOM 629 N N . GLY A 1 81 ? -7.749 11.873 16.855 1.00 98.12 81 GLY A N 1
ATOM 630 C CA . GLY A 1 81 ? -7.632 13.173 17.518 1.00 98.12 81 GLY A CA 1
ATOM 631 C C . GLY A 1 81 ? -6.498 14.056 16.977 1.00 98.12 81 GLY A C 1
ATOM 632 O O . GLY A 1 81 ? -6.149 15.044 17.619 1.00 98.12 81 GLY A O 1
ATOM 633 N N . MET A 1 82 ? -5.883 13.713 15.834 1.00 97.62 82 MET A N 1
ATOM 634 C CA . MET A 1 82 ? -4.681 14.382 15.320 1.00 97.62 82 MET A CA 1
ATOM 635 C C . MET A 1 82 ? -4.926 15.151 14.016 1.00 97.62 82 MET A C 1
ATOM 637 O O . MET A 1 82 ? -5.444 14.618 13.030 1.00 97.62 82 MET A O 1
ATOM 641 N N . GLY A 1 83 ? -4.422 16.387 13.970 1.00 97.38 83 GLY A N 1
ATOM 642 C CA . GLY A 1 83 ? -4.506 17.267 12.804 1.00 97.38 83 GLY A CA 1
ATOM 643 C C . GLY A 1 83 ? -5.884 17.910 12.636 1.00 97.38 83 GLY A C 1
ATOM 644 O O . GLY A 1 83 ? -6.679 17.965 13.570 1.00 97.38 83 GLY A O 1
ATOM 645 N N . ASN A 1 84 ? -6.162 18.416 11.436 1.00 98.44 84 ASN A N 1
ATOM 646 C CA . ASN A 1 84 ? -7.454 19.000 11.081 1.00 98.44 84 ASN A CA 1
ATOM 647 C C . ASN A 1 84 ? -7.940 18.473 9.721 1.00 98.44 84 ASN A C 1
ATOM 649 O O . ASN A 1 84 ? -7.165 17.939 8.922 1.00 98.44 84 ASN A O 1
ATOM 653 N N . VAL A 1 85 ? -9.246 18.607 9.480 1.00 98.44 85 VAL A N 1
ATOM 654 C CA . VAL A 1 85 ? -9.913 18.037 8.301 1.00 98.44 85 VAL A CA 1
ATOM 655 C C . VAL A 1 85 ? -9.429 18.700 7.010 1.00 98.44 85 VAL A C 1
ATOM 657 O O . VAL A 1 85 ? -9.152 17.994 6.044 1.00 98.44 85 VAL A O 1
ATOM 660 N N . GLY A 1 86 ? -9.279 20.029 6.994 1.00 98.50 86 GLY A N 1
ATOM 661 C CA . GLY A 1 86 ? -8.867 20.780 5.804 1.00 98.50 86 GLY A CA 1
ATOM 662 C C . GLY A 1 86 ? -7.505 20.334 5.272 1.00 98.50 86 GLY A C 1
ATOM 663 O O . GLY A 1 86 ? -7.386 19.955 4.107 1.00 98.50 86 GLY A O 1
ATOM 664 N N . ASP A 1 87 ? -6.501 20.267 6.145 1.00 98.50 87 ASP A N 1
ATOM 665 C CA . ASP A 1 87 ? -5.150 19.841 5.769 1.00 98.50 87 ASP A CA 1
ATOM 666 C C . ASP A 1 87 ? -5.110 18.371 5.354 1.00 98.50 87 ASP A C 1
ATOM 668 O O . ASP A 1 87 ? -4.413 17.998 4.408 1.00 98.50 87 ASP A O 1
ATOM 672 N N . LYS A 1 88 ? -5.886 17.509 6.021 1.00 98.44 88 LYS A N 1
ATOM 673 C CA . LYS A 1 88 ? -5.990 16.104 5.616 1.00 98.44 88 LYS A CA 1
ATOM 674 C C . LYS A 1 88 ? -6.650 15.956 4.246 1.00 98.44 88 LYS A C 1
ATOM 676 O O . LYS A 1 88 ? -6.184 15.123 3.475 1.00 98.44 88 LYS A O 1
ATOM 681 N N . ILE A 1 89 ? -7.651 16.763 3.883 1.00 98.81 89 ILE A N 1
ATOM 682 C CA . ILE A 1 89 ? -8.202 16.770 2.514 1.00 98.81 89 ILE A CA 1
ATOM 683 C C . ILE A 1 89 ? -7.100 17.110 1.508 1.00 98.81 89 ILE A C 1
ATOM 685 O O . ILE A 1 89 ? -6.930 16.392 0.523 1.00 98.81 89 ILE A O 1
ATOM 689 N N . LEU A 1 90 ? -6.321 18.165 1.767 1.00 98.62 90 LEU A N 1
ATOM 690 C CA . LEU A 1 90 ? -5.222 18.566 0.884 1.00 98.62 90 LEU A CA 1
ATOM 691 C C . LEU A 1 90 ? -4.171 17.463 0.739 1.00 98.62 90 LEU A C 1
ATOM 693 O O . LEU A 1 90 ? -3.693 17.224 -0.365 1.00 98.62 90 LEU A O 1
ATOM 697 N N . LYS A 1 91 ? -3.859 16.732 1.813 1.00 98.50 91 LYS A N 1
ATOM 698 C CA . LYS A 1 91 ? -2.925 15.598 1.760 1.00 98.50 91 LYS A CA 1
ATOM 699 C C . LYS A 1 91 ? -3.444 14.428 0.921 1.00 98.50 91 LYS A C 1
ATOM 701 O O . LYS A 1 91 ? -2.660 13.834 0.185 1.00 98.50 91 LYS A O 1
ATOM 706 N N . HIS A 1 92 ? -4.740 14.116 0.986 1.00 98.69 92 HIS A N 1
ATOM 707 C CA . HIS A 1 92 ? -5.343 13.093 0.121 1.00 98.69 92 HIS A CA 1
ATOM 708 C C . HIS A 1 92 ? -5.353 13.522 -1.352 1.00 98.69 92 HIS A C 1
ATOM 710 O O . HIS A 1 92 ? -5.086 12.702 -2.226 1.00 98.69 92 HIS A O 1
ATOM 716 N N . LYS A 1 93 ? -5.586 14.809 -1.642 1.00 98.56 93 LYS A N 1
ATOM 717 C CA . LYS A 1 93 ? -5.443 15.336 -3.009 1.00 98.56 93 LYS A CA 1
ATOM 718 C C . LYS A 1 93 ? -3.997 15.257 -3.491 1.00 98.56 93 LYS A C 1
ATOM 720 O O . LYS A 1 93 ? -3.739 14.728 -4.566 1.00 98.56 93 LYS A O 1
ATOM 725 N N . LEU A 1 94 ? -3.053 15.686 -2.652 1.00 98.06 94 LEU A N 1
ATOM 726 C CA . LEU A 1 94 ? -1.628 15.660 -2.959 1.00 98.06 94 LEU A CA 1
ATOM 727 C C . LEU A 1 94 ? -1.156 14.253 -3.332 1.00 98.06 94 LEU A C 1
ATOM 729 O O . LEU A 1 94 ? -0.529 14.088 -4.372 1.00 98.06 94 LEU A O 1
ATOM 733 N N . LEU A 1 95 ? -1.459 13.235 -2.520 1.00 97.12 95 LEU A N 1
ATOM 734 C CA . LEU A 1 95 ? -1.021 11.870 -2.829 1.00 97.12 95 LEU A CA 1
ATOM 735 C C . LEU A 1 95 ? -1.710 11.323 -4.088 1.00 97.12 95 LEU A C 1
ATOM 737 O O . LEU A 1 95 ? -1.051 10.706 -4.921 1.00 97.12 95 LEU A O 1
ATOM 741 N N . ALA A 1 96 ? -3.003 11.604 -4.281 1.00 98.00 96 ALA A N 1
ATOM 742 C CA . ALA A 1 96 ? -3.727 11.152 -5.465 1.00 98.00 96 ALA A CA 1
ATOM 743 C C . ALA A 1 96 ? -3.187 11.789 -6.755 1.00 98.00 96 ALA A C 1
ATOM 745 O O . ALA A 1 96 ? -3.229 11.155 -7.803 1.00 98.00 96 ALA A O 1
ATOM 746 N N . GLU A 1 97 ? -2.639 13.001 -6.697 1.00 97.75 97 GLU A N 1
ATOM 747 C CA . GLU A 1 97 ? -2.081 13.701 -7.860 1.00 97.75 97 GLU A CA 1
ATOM 748 C C . GLU A 1 97 ? -0.577 13.467 -8.062 1.00 97.75 97 GLU A C 1
ATOM 750 O O . GLU A 1 97 ? -0.092 13.573 -9.187 1.00 97.75 97 GLU A O 1
ATOM 755 N N . LYS A 1 98 ? 0.181 13.201 -6.988 1.00 98.31 98 LYS A N 1
ATOM 756 C CA . LYS A 1 98 ? 1.655 13.265 -7.007 1.00 98.31 98 LYS A CA 1
ATOM 757 C C . LYS A 1 98 ? 2.376 11.985 -6.607 1.00 98.31 98 LYS A C 1
ATOM 759 O O . LYS A 1 98 ? 3.579 11.914 -6.841 1.00 98.31 98 LYS A O 1
ATOM 764 N N . THR A 1 99 ? 1.712 10.985 -6.026 1.00 98.56 99 THR A N 1
ATOM 765 C CA . THR A 1 99 ? 2.352 9.669 -5.867 1.00 98.56 99 THR A CA 1
ATOM 766 C C . THR A 1 99 ? 2.600 9.087 -7.261 1.00 98.56 99 THR A C 1
ATOM 768 O O . THR A 1 99 ? 1.645 9.062 -8.034 1.00 98.56 99 THR A O 1
ATOM 771 N N . PRO A 1 100 ? 3.819 8.642 -7.611 1.00 98.44 100 PRO A N 1
ATOM 772 C CA . PRO A 1 100 ? 4.074 8.037 -8.915 1.00 98.44 100 PRO A CA 1
ATOM 773 C C . PRO A 1 100 ? 3.309 6.723 -9.119 1.00 98.44 100 PRO A C 1
ATOM 775 O O . PRO A 1 100 ? 3.053 5.985 -8.164 1.00 98.44 100 PRO A O 1
ATOM 778 N N . GLY A 1 101 ? 2.918 6.457 -10.360 1.00 98.19 101 GLY A N 1
ATOM 779 C CA . GLY A 1 101 ? 2.343 5.199 -10.818 1.00 98.19 101 GLY A CA 1
ATOM 780 C C . GLY A 1 101 ? 3.368 4.337 -11.553 1.00 98.19 101 GLY A C 1
ATOM 781 O O . GLY A 1 101 ? 4.528 4.213 -11.156 1.00 98.19 101 GLY A O 1
ATOM 782 N N . THR A 1 102 ? 2.921 3.700 -12.630 1.00 97.94 102 THR A N 1
ATOM 783 C CA . THR A 1 102 ? 3.757 2.827 -13.464 1.00 97.94 102 THR A CA 1
ATOM 784 C C . THR A 1 102 ? 4.854 3.558 -14.228 1.00 97.94 102 THR A C 1
ATOM 786 O O . THR A 1 102 ? 5.816 2.914 -14.640 1.00 97.94 102 THR A O 1
ATOM 789 N N . GLU A 1 103 ? 4.771 4.882 -14.366 1.00 97.44 103 GLU A N 1
ATOM 790 C CA . GLU A 1 103 ? 5.800 5.702 -15.004 1.00 97.44 103 GLU A CA 1
ATOM 791 C C . GLU A 1 103 ? 7.150 5.678 -14.268 1.00 97.44 103 GLU A C 1
ATOM 793 O O . GLU A 1 103 ? 8.182 5.942 -14.881 1.00 97.44 103 GLU A O 1
ATOM 798 N N . ASP A 1 104 ? 7.161 5.324 -12.978 1.00 97.62 104 ASP A N 1
ATOM 799 C CA . ASP A 1 104 ? 8.390 5.185 -12.183 1.00 97.62 104 ASP A CA 1
ATOM 800 C C . ASP A 1 104 ? 9.111 3.842 -12.445 1.00 97.62 104 ASP A C 1
ATOM 802 O O . ASP A 1 104 ? 10.284 3.659 -12.112 1.00 97.62 104 ASP A O 1
ATOM 806 N N . ILE A 1 105 ? 8.431 2.890 -13.096 1.00 96.44 105 ILE A N 1
ATOM 807 C CA . ILE A 1 105 ? 8.984 1.587 -13.477 1.00 96.44 105 ILE A CA 1
ATOM 808 C C . ILE A 1 105 ? 9.661 1.722 -14.841 1.00 96.44 105 ILE A C 1
ATOM 810 O O . ILE A 1 105 ? 9.038 1.585 -15.893 1.00 96.44 105 ILE A O 1
ATOM 814 N N . THR A 1 106 ? 10.963 2.003 -14.815 1.00 95.19 106 THR A N 1
ATOM 815 C CA . THR A 1 106 ? 11.749 2.304 -16.018 1.00 95.19 106 THR A CA 1
ATOM 816 C C . THR A 1 106 ? 12.713 1.183 -16.397 1.00 95.19 106 THR A C 1
ATOM 818 O O . THR A 1 106 ? 13.312 0.523 -15.545 1.00 95.19 106 THR A O 1
ATOM 821 N N . THR A 1 107 ? 12.914 1.020 -17.704 1.00 96.06 107 THR A N 1
ATOM 822 C CA . THR A 1 107 ? 13.914 0.119 -18.280 1.00 96.06 107 THR A CA 1
ATOM 823 C C . THR A 1 107 ? 15.195 0.887 -18.587 1.00 96.06 107 THR A C 1
ATOM 825 O O . THR A 1 107 ? 15.169 1.914 -19.267 1.00 96.06 107 THR A O 1
ATOM 828 N N . ARG A 1 108 ? 16.347 0.373 -18.144 1.00 97.12 108 ARG A N 1
ATOM 829 C CA . ARG A 1 108 ? 17.662 0.896 -18.551 1.00 97.12 108 ARG A CA 1
ATOM 830 C C . ARG A 1 108 ? 18.316 -0.051 -19.544 1.00 97.12 108 ARG A C 1
ATOM 832 O O . ARG A 1 108 ? 18.425 -1.247 -19.280 1.00 97.12 108 ARG A O 1
ATOM 839 N N . VAL A 1 109 ? 18.775 0.504 -20.663 1.00 96.69 109 VAL A N 1
ATOM 840 C CA . VAL A 1 109 ? 19.327 -0.259 -21.786 1.00 96.69 109 VAL A CA 1
ATOM 841 C C . VAL A 1 109 ? 20.728 0.234 -22.121 1.00 96.69 109 VAL A C 1
ATOM 843 O O . VAL A 1 109 ? 20.949 1.434 -22.269 1.00 96.69 109 VAL A O 1
ATOM 846 N N . TRP A 1 110 ? 21.660 -0.702 -22.289 1.00 97.00 110 TRP A N 1
ATOM 847 C CA . TRP A 1 110 ? 22.980 -0.442 -22.860 1.00 97.00 110 TRP A CA 1
ATOM 848 C C . TRP A 1 110 ? 23.221 -1.378 -24.035 1.00 97.00 110 TRP A C 1
ATOM 850 O O . TRP A 1 110 ? 23.093 -2.592 -23.894 1.00 97.00 110 TRP A O 1
ATOM 860 N N . SER A 1 111 ? 23.612 -0.814 -25.173 1.00 97.50 111 SER A N 1
ATOM 861 C CA . SER A 1 111 ? 23.999 -1.552 -26.376 1.00 97.50 111 SER A CA 1
ATOM 862 C C . SER A 1 111 ? 25.432 -1.207 -26.776 1.00 97.50 111 SER A C 1
ATOM 864 O O . SER A 1 111 ? 25.825 -0.043 -26.697 1.00 97.50 111 SER A O 1
ATOM 866 N N . GLY A 1 112 ? 26.200 -2.188 -27.242 1.00 96.69 112 GLY A N 1
ATOM 867 C CA . GLY A 1 112 ? 27.538 -1.971 -27.800 1.00 96.69 112 GLY A CA 1
ATOM 868 C C . GLY A 1 112 ? 28.166 -3.267 -28.311 1.00 96.69 112 GLY A C 1
ATOM 869 O O . GLY A 1 112 ? 27.475 -4.272 -28.458 1.00 96.69 112 GLY A O 1
ATOM 870 N N . ASP A 1 113 ? 29.486 -3.272 -28.508 1.00 97.44 113 ASP A N 1
ATOM 871 C CA . ASP A 1 113 ? 30.243 -4.413 -29.067 1.00 97.44 113 ASP A CA 1
ATOM 872 C C . ASP A 1 113 ? 30.069 -5.729 -28.290 1.00 97.44 113 ASP A C 1
ATOM 874 O O . ASP A 1 113 ? 30.321 -6.814 -28.806 1.00 97.44 113 ASP A O 1
ATOM 878 N N . ARG A 1 114 ? 29.633 -5.638 -27.029 1.00 94.62 114 ARG A N 1
ATOM 879 C CA . ARG A 1 114 ? 29.388 -6.778 -26.134 1.00 94.62 114 ARG A CA 1
ATOM 880 C C . ARG A 1 114 ? 27.909 -7.169 -26.032 1.00 94.62 114 ARG A C 1
ATOM 882 O O . ARG A 1 114 ? 27.533 -7.878 -25.104 1.00 94.62 114 ARG A O 1
ATOM 889 N N . GLY A 1 115 ? 27.078 -6.715 -26.967 1.00 96.94 115 GLY A N 1
ATOM 890 C CA . GLY A 1 115 ? 25.658 -7.050 -27.047 1.00 96.94 115 GLY A CA 1
ATOM 891 C C . GLY A 1 115 ? 24.749 -6.033 -26.357 1.00 96.94 115 GLY A C 1
ATOM 892 O O . GLY A 1 115 ? 24.997 -4.827 -26.399 1.00 96.94 115 GLY A O 1
ATOM 893 N N . LEU A 1 116 ? 23.667 -6.540 -25.761 1.00 97.44 116 LEU A N 1
ATOM 894 C CA . LEU A 1 116 ? 22.587 -5.764 -25.153 1.00 97.44 116 LEU A CA 1
ATOM 895 C C . LEU A 1 116 ? 22.430 -6.148 -23.678 1.00 97.44 116 LEU A C 1
ATOM 897 O O . LEU A 1 116 ? 22.218 -7.317 -23.362 1.00 97.44 116 LEU A O 1
ATOM 901 N N . THR A 1 117 ? 22.465 -5.157 -22.791 1.00 97.69 117 THR A N 1
ATOM 902 C CA . THR A 1 117 ? 22.134 -5.315 -21.371 1.00 97.69 117 THR A CA 1
ATOM 903 C C . THR A 1 117 ? 20.857 -4.549 -21.063 1.00 97.69 117 THR A C 1
ATOM 905 O O . THR A 1 117 ? 20.775 -3.348 -21.324 1.00 97.69 117 THR A O 1
ATOM 908 N N . LEU A 1 118 ? 19.893 -5.246 -20.463 1.00 97.56 118 LEU A N 1
ATOM 909 C CA . LEU A 1 118 ? 18.630 -4.697 -19.977 1.00 97.56 118 LEU A CA 1
ATOM 910 C C . LEU A 1 118 ? 18.602 -4.782 -18.450 1.00 97.56 118 LEU A C 1
ATOM 912 O O . LEU A 1 118 ? 18.924 -5.824 -17.878 1.00 97.56 118 LEU A O 1
ATOM 916 N N . VAL A 1 119 ? 18.213 -3.692 -17.795 1.00 97.56 119 VAL A N 1
ATOM 917 C CA . VAL A 1 119 ? 17.925 -3.663 -16.358 1.00 97.56 119 VAL A CA 1
ATOM 918 C C . VAL A 1 119 ? 16.482 -3.221 -16.179 1.00 97.56 119 VAL A C 1
ATOM 920 O O . VAL A 1 119 ? 16.124 -2.103 -16.547 1.00 97.56 119 VAL A O 1
ATOM 923 N N . GLU A 1 120 ? 15.693 -4.117 -15.595 1.00 94.75 120 GLU A N 1
ATOM 924 C CA . GLU A 1 120 ? 14.263 -3.959 -15.334 1.00 94.75 120 GLU A CA 1
ATOM 925 C C . GLU A 1 120 ? 13.986 -3.985 -13.829 1.00 94.75 120 GLU A C 1
ATOM 927 O O . GLU A 1 120 ? 14.715 -4.616 -13.055 1.00 94.75 120 GLU A O 1
ATOM 932 N N . MET A 1 121 ? 12.894 -3.347 -13.411 1.00 95.19 121 MET A N 1
ATOM 933 C CA . MET A 1 121 ? 12.457 -3.326 -12.014 1.00 95.19 121 MET A CA 1
ATOM 934 C C . MET A 1 121 ? 11.361 -4.375 -11.778 1.00 95.19 121 MET A C 1
ATOM 936 O O . MET A 1 121 ? 10.174 -4.121 -11.967 1.00 95.19 121 MET A O 1
ATOM 940 N N . GLY A 1 122 ? 11.771 -5.583 -11.384 1.00 93.00 122 GLY A N 1
ATOM 941 C CA . GLY A 1 122 ? 10.848 -6.677 -11.061 1.00 93.00 122 GLY A CA 1
ATOM 942 C C . GLY A 1 122 ? 10.198 -6.552 -9.670 1.00 93.00 122 GLY A C 1
ATOM 943 O O . GLY A 1 122 ? 10.775 -5.926 -8.777 1.00 93.00 122 GLY A O 1
ATOM 944 N N . PRO A 1 123 ? 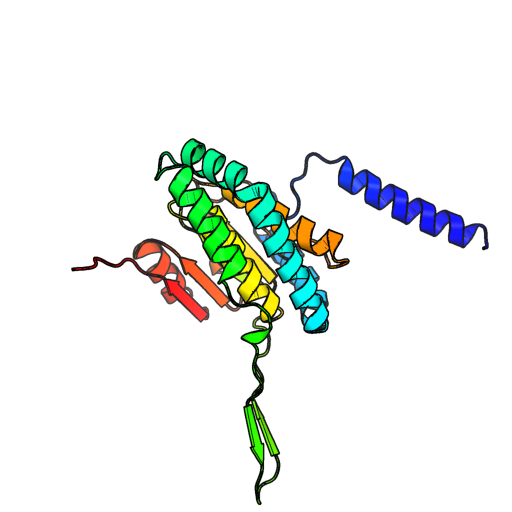9.027 -7.184 -9.450 1.00 97.25 123 PRO A N 1
ATOM 945 C CA . PRO A 1 123 ? 8.357 -7.183 -8.152 1.00 97.25 123 PRO A CA 1
ATOM 946 C C . PRO A 1 123 ? 9.167 -7.920 -7.083 1.00 97.25 123 PRO A C 1
ATOM 948 O O . PRO A 1 123 ? 9.816 -8.931 -7.352 1.00 97.25 123 PRO A O 1
ATOM 951 N N . PHE A 1 124 ? 9.034 -7.470 -5.838 1.00 97.81 124 PHE A N 1
ATOM 952 C CA . PHE A 1 124 ? 9.475 -8.210 -4.658 1.00 97.81 124 PHE A CA 1
ATOM 953 C C . PHE A 1 124 ? 8.544 -9.378 -4.324 1.00 97.81 124 PHE A C 1
ATOM 955 O O . PHE A 1 124 ? 9.017 -10.411 -3.860 1.00 97.81 124 PHE A O 1
ATOM 962 N N . GLY A 1 125 ? 7.232 -9.213 -4.515 1.00 98.25 125 GLY A N 1
ATOM 963 C CA . GLY A 1 125 ? 6.216 -10.174 -4.084 1.00 98.25 125 GLY A CA 1
ATOM 964 C C . GLY A 1 125 ? 5.187 -9.520 -3.164 1.00 98.25 125 GLY A C 1
ATOM 965 O O . GLY A 1 125 ? 4.605 -8.499 -3.518 1.00 98.25 125 GLY A O 1
ATOM 966 N N . VAL A 1 126 ? 4.946 -10.113 -1.992 1.00 98.69 126 VAL A N 1
ATOM 967 C CA . VAL A 1 126 ? 4.069 -9.527 -0.966 1.00 98.69 126 VAL A CA 1
ATOM 968 C C . VAL A 1 126 ? 4.884 -8.599 -0.070 1.00 98.69 126 VAL A C 1
ATOM 970 O O . VAL A 1 126 ? 5.882 -9.015 0.518 1.00 98.69 126 VAL A O 1
ATOM 973 N N . ILE A 1 127 ? 4.455 -7.352 0.075 1.00 98.88 127 ILE A N 1
ATOM 974 C CA . ILE A 1 127 ? 5.117 -6.368 0.933 1.00 98.88 127 ILE A CA 1
ATOM 975 C C . ILE A 1 127 ? 4.342 -6.233 2.245 1.00 98.88 127 ILE A C 1
ATOM 977 O O . ILE A 1 127 ? 3.130 -6.051 2.238 1.00 98.88 127 ILE A O 1
ATOM 981 N N . GLY A 1 128 ? 5.035 -6.306 3.380 1.00 98.62 128 GLY A N 1
ATOM 982 C CA . GLY A 1 128 ? 4.460 -5.959 4.682 1.00 98.62 128 GLY A CA 1
ATOM 983 C C . GLY A 1 128 ? 4.618 -4.465 4.945 1.00 98.62 128 GLY A C 1
ATOM 984 O O . GLY A 1 128 ? 5.721 -3.944 4.810 1.00 98.62 128 GLY A O 1
ATOM 985 N N . ALA A 1 129 ? 3.557 -3.762 5.328 1.00 98.56 129 ALA A N 1
ATOM 986 C CA . ALA A 1 129 ? 3.584 -2.320 5.546 1.00 98.56 129 ALA A CA 1
ATOM 987 C C . ALA A 1 129 ? 3.031 -1.940 6.927 1.00 98.56 129 ALA A C 1
ATOM 989 O O . ALA A 1 129 ? 1.886 -2.243 7.258 1.00 98.56 129 ALA A O 1
ATOM 990 N N . ILE A 1 130 ? 3.831 -1.238 7.731 1.00 97.81 130 ILE A N 1
ATOM 991 C CA . ILE A 1 130 ? 3.402 -0.674 9.019 1.00 97.81 130 ILE A CA 1
ATOM 992 C C . ILE A 1 130 ? 3.123 0.815 8.823 1.00 97.81 130 ILE A C 1
ATOM 994 O O . ILE A 1 130 ? 4.026 1.558 8.430 1.00 97.81 130 ILE A O 1
ATOM 998 N N . THR A 1 131 ? 1.886 1.246 9.090 1.00 97.44 131 THR A N 1
ATOM 999 C CA . THR A 1 131 ? 1.444 2.633 8.865 1.00 97.44 131 THR A CA 1
ATOM 1000 C C . THR A 1 131 ? 1.290 3.417 10.178 1.00 97.44 131 THR A C 1
ATOM 1002 O O . THR A 1 131 ? 0.908 2.842 11.204 1.00 97.44 131 THR A O 1
ATOM 1005 N N . PRO A 1 132 ? 1.576 4.734 10.178 1.00 97.12 132 PRO A N 1
ATOM 1006 C CA . PRO A 1 132 ? 1.503 5.576 11.369 1.00 97.12 132 PRO A CA 1
ATOM 1007 C C . PRO A 1 132 ? 0.065 6.040 11.648 1.00 97.12 132 PRO A C 1
ATOM 1009 O O . PRO A 1 132 ? -0.783 6.032 10.761 1.00 97.12 132 PRO A O 1
ATOM 1012 N N . CYS A 1 133 ? -0.202 6.546 12.856 1.00 96.44 133 CYS A N 1
ATOM 1013 C CA . CYS A 1 133 ? -1.480 7.199 13.177 1.00 96.44 133 CYS A CA 1
ATOM 1014 C C . CYS A 1 133 ? -1.577 8.661 12.707 1.00 96.44 133 CYS A C 1
ATOM 1016 O O . CYS A 1 133 ? -2.675 9.198 12.619 1.00 96.44 133 CYS A O 1
ATOM 1018 N N . THR A 1 134 ? -0.461 9.317 12.376 1.00 96.25 134 THR A N 1
ATOM 1019 C CA . THR A 1 134 ? -0.461 10.717 11.912 1.00 96.25 134 THR A CA 1
ATOM 1020 C C . THR A 1 134 ? -0.995 10.855 10.482 1.00 96.25 134 THR A C 1
ATOM 1022 O O . THR A 1 134 ? -1.766 11.774 10.183 1.00 96.25 134 THR A O 1
ATOM 1025 N N . ASN A 1 135 ? -0.624 9.905 9.617 1.00 97.56 135 ASN A N 1
ATOM 1026 C CA . ASN A 1 135 ? -0.960 9.847 8.191 1.00 97.56 135 ASN A CA 1
ATOM 1027 C C . ASN A 1 135 ? -1.519 8.457 7.808 1.00 97.56 135 ASN A C 1
ATOM 1029 O O . ASN A 1 135 ? -0.902 7.772 6.988 1.00 97.56 135 ASN A O 1
ATOM 1033 N N . PRO A 1 136 ? -2.599 7.973 8.446 1.00 98.00 136 PRO A N 1
ATOM 1034 C CA . PRO A 1 136 ? -2.989 6.569 8.366 1.00 98.00 136 PRO A CA 1
ATOM 1035 C C . PRO A 1 136 ? -3.464 6.162 6.967 1.00 98.00 136 PRO A C 1
ATOM 1037 O O . PRO A 1 136 ? -2.795 5.370 6.299 1.00 98.00 136 PRO A O 1
ATOM 1040 N N . SER A 1 137 ? -4.573 6.736 6.491 1.00 98.56 137 SER A N 1
ATOM 1041 C CA . SER A 1 137 ? -5.115 6.468 5.156 1.00 98.56 137 SER A CA 1
ATOM 1042 C C . SER A 1 137 ? -4.187 6.967 4.059 1.00 98.56 137 SER A C 1
ATOM 1044 O O . SER A 1 137 ? -4.039 6.301 3.037 1.00 98.56 137 SER A O 1
ATOM 1046 N N . GLU A 1 138 ? -3.505 8.092 4.284 1.00 98.62 138 GLU A N 1
ATOM 1047 C CA . GLU A 1 138 ? -2.577 8.653 3.309 1.00 98.62 138 GLU A CA 1
ATOM 1048 C C . GLU A 1 138 ? -1.425 7.682 3.016 1.00 98.62 138 GLU A C 1
ATOM 1050 O O . GLU A 1 138 ? -1.087 7.444 1.857 1.00 98.62 138 GLU A O 1
ATOM 1055 N N . THR A 1 139 ? -0.856 7.066 4.059 1.00 98.62 139 THR A N 1
ATOM 1056 C CA . THR A 1 139 ? 0.230 6.087 3.903 1.00 98.62 139 THR A CA 1
ATOM 1057 C C . THR A 1 139 ? -0.273 4.801 3.252 1.00 98.62 139 THR A C 1
ATOM 1059 O O . THR A 1 139 ? 0.421 4.253 2.401 1.00 98.62 139 THR A O 1
ATOM 1062 N N . VAL A 1 140 ? -1.479 4.327 3.596 1.00 98.81 140 VAL A N 1
ATOM 1063 C CA . VAL A 1 140 ? -2.078 3.142 2.953 1.00 98.81 140 VAL A CA 1
ATOM 1064 C C . VAL A 1 140 ? -2.238 3.360 1.448 1.00 98.81 140 VAL A C 1
ATOM 1066 O O . VAL A 1 140 ? -1.815 2.516 0.660 1.00 98.81 140 VAL A O 1
ATOM 1069 N N . LEU A 1 141 ? -2.798 4.499 1.037 1.00 98.88 141 LEU A N 1
ATOM 1070 C CA . LEU A 1 141 ? -3.054 4.810 -0.371 1.00 98.88 141 LEU A CA 1
ATOM 1071 C C . LEU A 1 141 ? -1.756 5.041 -1.153 1.00 98.88 141 LEU A C 1
ATOM 1073 O O . LEU A 1 141 ? -1.575 4.459 -2.222 1.00 98.88 141 LEU A O 1
ATOM 1077 N N . CYS A 1 142 ? -0.829 5.830 -0.597 1.00 98.81 142 CYS A N 1
ATOM 1078 C CA . CYS A 1 142 ? 0.468 6.104 -1.216 1.00 98.81 142 CYS A CA 1
ATOM 1079 C C . CYS A 1 142 ? 1.280 4.815 -1.415 1.00 98.81 142 CYS A C 1
ATOM 1081 O O . CYS A 1 142 ? 1.721 4.523 -2.528 1.00 98.81 142 CYS A O 1
ATOM 1083 N N . ASN A 1 143 ? 1.405 3.998 -0.362 1.00 98.81 143 ASN A N 1
ATOM 1084 C CA . ASN A 1 143 ? 2.117 2.726 -0.442 1.00 98.81 143 ASN A CA 1
ATOM 1085 C C . ASN A 1 143 ? 1.446 1.781 -1.438 1.00 98.81 143 ASN A C 1
ATOM 1087 O O . ASN A 1 143 ? 2.142 1.155 -2.230 1.00 98.81 143 ASN A O 1
ATOM 1091 N N . SER A 1 144 ? 0.112 1.695 -1.431 1.00 98.81 144 SER A N 1
ATOM 1092 C CA . SER A 1 144 ? -0.609 0.823 -2.360 1.00 98.81 144 SER A CA 1
ATOM 1093 C C . SER A 1 144 ? -0.299 1.184 -3.811 1.00 98.81 144 SER A C 1
ATOM 1095 O O . SER A 1 144 ? 0.104 0.301 -4.558 1.00 98.81 144 SER A O 1
ATOM 1097 N N . MET A 1 145 ? -0.400 2.461 -4.202 1.00 98.75 145 MET A N 1
ATOM 1098 C CA . MET A 1 145 ? -0.128 2.883 -5.585 1.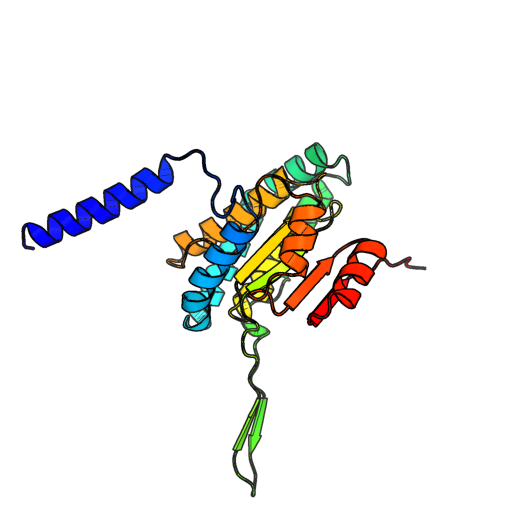00 98.75 145 MET A CA 1
ATOM 1099 C C . MET A 1 145 ? 1.285 2.497 -6.046 1.00 98.75 145 MET A C 1
ATOM 1101 O O . MET A 1 145 ? 1.422 1.796 -7.048 1.00 98.75 145 MET A O 1
ATOM 1105 N N . GLY A 1 146 ? 2.322 2.861 -5.284 1.00 98.38 146 GLY A N 1
ATOM 1106 C CA . GLY A 1 146 ? 3.706 2.550 -5.660 1.00 98.38 146 GLY A CA 1
ATOM 1107 C C . GLY A 1 146 ? 4.018 1.047 -5.644 1.00 98.38 146 GLY A C 1
ATOM 1108 O O . GLY A 1 146 ? 4.691 0.525 -6.533 1.00 98.38 146 GLY A O 1
ATOM 1109 N N . MET A 1 147 ? 3.492 0.308 -4.663 1.00 98.69 147 MET A N 1
ATOM 1110 C CA . MET A 1 147 ? 3.713 -1.139 -4.573 1.00 98.69 147 MET A CA 1
ATOM 1111 C C . MET A 1 147 ? 3.011 -1.891 -5.712 1.00 98.69 147 MET A C 1
ATOM 1113 O O . MET A 1 147 ? 3.618 -2.789 -6.304 1.00 98.69 147 MET A O 1
ATOM 1117 N N . ILE A 1 148 ? 1.780 -1.499 -6.058 1.00 98.50 148 ILE A N 1
ATOM 1118 C CA . ILE A 1 148 ? 1.009 -2.067 -7.173 1.00 98.50 148 ILE A CA 1
ATOM 1119 C C . ILE A 1 148 ? 1.678 -1.750 -8.514 1.00 98.50 148 ILE A C 1
ATOM 1121 O O . ILE A 1 148 ? 1.766 -2.645 -9.355 1.00 98.50 148 ILE A O 1
ATOM 1125 N N . ALA A 1 149 ? 2.211 -0.536 -8.703 1.00 98.25 149 ALA A N 1
ATOM 1126 C CA . ALA A 1 149 ? 2.951 -0.163 -9.914 1.00 98.25 149 ALA A CA 1
ATOM 1127 C C . ALA A 1 149 ? 4.094 -1.151 -10.194 1.00 98.25 149 ALA A C 1
ATOM 1129 O O . ALA A 1 149 ? 4.198 -1.717 -11.286 1.00 98.25 149 ALA A O 1
ATOM 1130 N N . GLY A 1 150 ? 4.872 -1.469 -9.155 1.00 97.31 150 GLY A N 1
ATOM 1131 C CA . GLY A 1 150 ? 5.944 -2.464 -9.207 1.00 97.31 150 GLY A CA 1
ATOM 1132 C C . GLY A 1 150 ? 5.487 -3.925 -9.316 1.00 97.31 150 GLY A C 1
ATOM 1133 O O . GLY A 1 150 ? 6.335 -4.812 -9.309 1.00 97.31 150 GLY A O 1
ATOM 1134 N N . GLY A 1 151 ? 4.183 -4.216 -9.395 1.00 97.75 151 GLY A N 1
ATOM 1135 C CA . GLY A 1 151 ? 3.644 -5.578 -9.507 1.00 97.75 151 GLY A CA 1
ATOM 1136 C C . GLY A 1 151 ? 3.577 -6.358 -8.188 1.00 97.75 151 GLY A C 1
ATOM 1137 O O . GLY A 1 151 ? 3.569 -7.594 -8.196 1.00 97.75 151 GLY A O 1
ATOM 1138 N N . ASN A 1 152 ? 3.564 -5.655 -7.055 1.00 98.75 152 ASN A N 1
ATOM 1139 C CA . ASN A 1 152 ? 3.478 -6.239 -5.718 1.00 98.75 152 ASN A CA 1
ATOM 1140 C C . ASN A 1 152 ? 2.033 -6.220 -5.202 1.00 98.75 152 ASN A C 1
ATOM 1142 O O . ASN A 1 152 ? 1.183 -5.484 -5.701 1.00 98.75 152 ASN A O 1
ATOM 1146 N N . THR A 1 153 ? 1.779 -6.995 -4.153 1.00 98.88 153 THR A N 1
ATOM 1147 C CA . THR A 1 153 ? 0.625 -6.792 -3.262 1.00 98.88 153 THR A CA 1
ATOM 1148 C C . THR A 1 153 ? 1.121 -6.362 -1.891 1.00 98.88 153 THR A C 1
ATOM 1150 O O . THR A 1 153 ? 2.310 -6.492 -1.583 1.00 98.88 153 THR A O 1
ATOM 1153 N N . VAL A 1 154 ? 0.230 -5.822 -1.064 1.00 98.88 154 VAL A N 1
ATOM 1154 C CA . VAL A 1 154 ? 0.606 -5.248 0.230 1.00 98.88 154 VAL A CA 1
ATOM 1155 C C . VAL A 1 154 ? -0.289 -5.747 1.357 1.00 98.88 154 VAL A C 1
ATOM 1157 O O . VAL A 1 154 ? -1.507 -5.813 1.224 1.00 98.88 154 VAL A O 1
ATOM 1160 N N . VAL A 1 155 ? 0.325 -6.075 2.490 1.00 98.88 155 VAL A N 1
ATOM 1161 C CA . VAL A 1 155 ? -0.347 -6.430 3.740 1.00 98.88 155 VAL A CA 1
ATOM 1162 C C . VAL A 1 155 ? -0.040 -5.341 4.758 1.00 98.88 155 VAL A C 1
ATOM 1164 O O . VAL A 1 155 ? 1.115 -5.126 5.118 1.00 98.88 155 VAL A O 1
ATOM 1167 N N . PHE A 1 156 ? -1.068 -4.649 5.229 1.00 98.81 156 PHE A N 1
ATOM 1168 C CA . PHE A 1 156 ? -0.957 -3.560 6.184 1.00 98.81 156 PHE A CA 1
ATOM 1169 C C . PHE A 1 156 ? -1.173 -4.032 7.621 1.00 98.81 156 PHE A C 1
ATOM 1171 O O . PHE A 1 156 ? -2.162 -4.701 7.933 1.00 98.81 156 PHE A O 1
ATOM 1178 N N . ASN A 1 157 ? -0.307 -3.571 8.519 1.00 98.19 157 ASN A N 1
ATOM 1179 C CA . ASN A 1 157 ? -0.517 -3.612 9.961 1.00 98.19 157 ASN A CA 1
ATOM 1180 C C . ASN A 1 157 ? -0.603 -2.168 10.495 1.00 98.19 157 ASN A C 1
ATOM 1182 O O . ASN A 1 157 ? 0.431 -1.589 10.846 1.00 98.19 157 ASN A O 1
ATOM 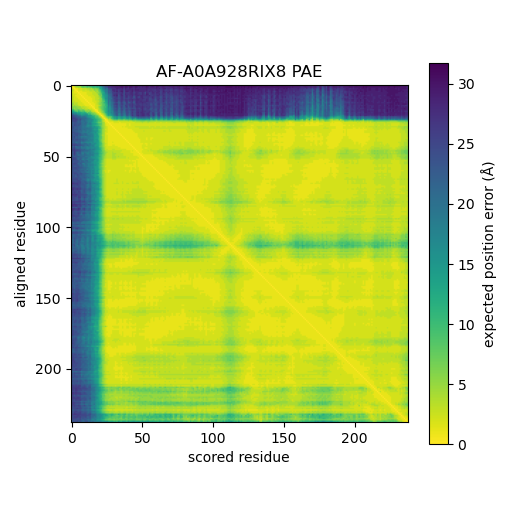1186 N N . PRO A 1 158 ? -1.800 -1.551 10.486 1.00 97.81 158 PRO A N 1
ATOM 1187 C CA . PRO A 1 158 ? -1.950 -0.146 10.836 1.00 97.81 158 PRO A CA 1
ATOM 1188 C C . PRO A 1 158 ? -1.791 0.112 12.332 1.00 97.81 158 PRO A C 1
ATOM 1190 O O . PRO A 1 158 ? -1.968 -0.782 13.161 1.00 97.81 158 PRO A O 1
ATOM 1193 N N . HIS A 1 159 ? -1.474 1.359 12.687 1.00 96.94 159 HIS A N 1
ATOM 1194 C CA . HIS A 1 159 ? -1.408 1.764 14.088 1.00 96.94 159 HIS A CA 1
ATOM 1195 C C . HIS A 1 159 ? -2.762 1.520 14.794 1.00 96.94 159 HIS A C 1
ATOM 1197 O O . HIS A 1 159 ? -3.795 1.927 14.255 1.00 96.94 159 HIS A O 1
ATOM 1203 N N . PRO A 1 160 ? -2.795 0.958 16.023 1.00 95.56 160 PRO A N 1
ATOM 1204 C CA . PRO A 1 160 ? -4.046 0.655 16.739 1.00 95.56 160 PRO A CA 1
ATOM 1205 C C . PRO A 1 160 ? -4.962 1.859 17.012 1.00 95.56 160 PRO A C 1
ATOM 1207 O O . PRO A 1 160 ? -6.137 1.688 17.313 1.00 95.56 160 PRO A O 1
ATOM 1210 N N . ALA A 1 161 ? -4.427 3.076 16.905 1.00 96.56 161 ALA A N 1
ATOM 1211 C CA . ALA A 1 161 ? -5.173 4.327 17.064 1.00 96.56 161 ALA A CA 1
ATOM 1212 C C . ALA A 1 161 ? -5.813 4.848 15.761 1.00 96.56 161 ALA A C 1
ATOM 1214 O O . ALA A 1 161 ? -6.398 5.920 15.777 1.00 96.56 161 ALA A O 1
ATOM 1215 N N . ALA A 1 162 ? -5.644 4.158 14.628 1.00 97.56 162 ALA A N 1
ATOM 1216 C CA . ALA A 1 162 ? -6.106 4.616 13.314 1.00 97.56 162 ALA A CA 1
ATOM 1217 C C . ALA A 1 162 ? -6.611 3.454 12.438 1.00 97.56 162 ALA A C 1
ATOM 1219 O O . ALA A 1 162 ? -6.350 3.395 11.232 1.00 97.56 162 ALA A O 1
ATOM 1220 N N . VAL A 1 163 ? -7.253 2.467 13.063 1.00 97.75 163 VAL A N 1
ATOM 1221 C CA . VAL A 1 163 ? -7.609 1.190 12.433 1.00 97.75 163 VAL A CA 1
ATOM 1222 C C . VAL A 1 163 ? -8.717 1.380 11.409 1.00 97.75 163 VAL A C 1
ATOM 1224 O O . VAL A 1 163 ? -8.590 0.933 10.272 1.00 97.75 163 VAL A O 1
ATOM 1227 N N . LYS A 1 164 ? -9.797 2.062 11.790 1.00 98.12 164 LYS A N 1
ATOM 1228 C CA . LYS A 1 164 ? -11.002 2.184 10.975 1.00 98.12 164 LYS A CA 1
ATOM 1229 C C . LYS A 1 164 ? -10.713 2.975 9.701 1.00 98.12 164 LYS A C 1
ATOM 1231 O O . LYS A 1 164 ? -11.111 2.530 8.626 1.00 98.12 164 LYS A O 1
ATOM 1236 N N . VAL A 1 165 ? -10.015 4.109 9.802 1.00 98.50 165 VAL A N 1
ATOM 1237 C CA . VAL A 1 165 ? -9.679 4.942 8.636 1.00 98.50 165 VAL A CA 1
ATOM 1238 C C . VAL A 1 165 ? -8.673 4.239 7.717 1.00 98.50 165 VAL A C 1
ATOM 1240 O O . VAL A 1 165 ? -8.790 4.317 6.494 1.00 98.50 165 VAL A O 1
ATOM 1243 N N . SER A 1 166 ? -7.736 3.468 8.284 1.00 98.69 166 SER A N 1
ATOM 1244 C CA . SER A 1 166 ? -6.811 2.640 7.497 1.00 98.69 166 SER A CA 1
ATOM 1245 C C . SER A 1 166 ? -7.543 1.515 6.766 1.00 98.69 166 SER A C 1
ATOM 1247 O O . SER A 1 166 ? -7.258 1.253 5.601 1.00 98.69 166 SER A O 1
ATOM 1249 N N . HIS A 1 167 ? -8.510 0.862 7.416 1.00 98.56 167 HIS A N 1
ATOM 1250 C CA . HIS A 1 167 ? -9.327 -0.179 6.788 1.00 98.56 167 HIS A CA 1
ATOM 1251 C C . HIS A 1 167 ? -10.193 0.365 5.659 1.00 98.56 167 HIS A C 1
ATOM 1253 O O . HIS A 1 167 ? -10.287 -0.292 4.629 1.00 98.56 167 HIS A O 1
ATOM 1259 N N . LEU A 1 168 ? -10.766 1.563 5.810 1.00 98.50 168 LEU A N 1
ATOM 1260 C CA . LEU A 1 168 ? -11.491 2.213 4.717 1.00 98.50 168 LEU A CA 1
ATOM 1261 C C . LEU A 1 168 ? -10.570 2.450 3.510 1.00 98.50 168 LEU A C 1
ATOM 1263 O O . LEU A 1 168 ? -10.953 2.170 2.380 1.00 98.50 168 LEU A O 1
ATOM 1267 N N . ALA A 1 169 ? -9.331 2.895 3.734 1.00 98.75 169 ALA A N 1
ATOM 1268 C CA . ALA A 1 169 ? -8.357 3.043 2.655 1.00 98.75 169 ALA A CA 1
ATOM 1269 C C . ALA A 1 169 ? -8.006 1.699 1.979 1.00 98.75 169 ALA A C 1
ATOM 1271 O O . ALA A 1 169 ? -7.950 1.633 0.753 1.00 98.75 169 ALA A O 1
ATOM 1272 N N . VAL A 1 170 ? -7.828 0.615 2.748 1.00 98.81 170 VAL A N 1
ATOM 1273 C CA . VAL A 1 170 ? -7.620 -0.744 2.200 1.00 98.81 170 VAL A CA 1
ATOM 1274 C C . VAL A 1 170 ? -8.823 -1.201 1.370 1.00 98.81 170 VAL A C 1
ATOM 1276 O O . VAL A 1 170 ? -8.657 -1.762 0.285 1.00 98.81 170 VAL A O 1
ATOM 1279 N N . GLU A 1 171 ? -10.036 -0.934 1.845 1.00 98.38 171 GLU A N 1
ATOM 1280 C CA . GLU A 1 171 ? -11.270 -1.264 1.137 1.00 98.38 171 GLU A CA 1
ATOM 1281 C C . GLU A 1 171 ? -11.366 -0.510 -0.196 1.00 98.38 171 GLU A C 1
ATOM 1283 O O . GLU A 1 171 ? -11.656 -1.125 -1.221 1.00 98.38 171 GLU A O 1
ATOM 1288 N N . LEU A 1 172 ? -11.049 0.792 -0.210 1.00 98.50 172 LEU A N 1
ATOM 1289 C CA . LEU A 1 172 ? -11.032 1.604 -1.431 1.00 98.50 172 LEU A CA 1
ATOM 1290 C C . LEU A 1 172 ? -10.027 1.078 -2.461 1.00 98.50 172 LEU A C 1
ATOM 1292 O O . LEU A 1 172 ? -10.340 1.050 -3.647 1.00 98.50 172 LEU A O 1
ATOM 1296 N N . VAL A 1 173 ? -8.853 0.607 -2.031 1.00 98.81 173 VAL A N 1
ATOM 1297 C CA . VAL A 1 173 ? -7.863 0.008 -2.943 1.00 98.81 173 VAL A CA 1
ATOM 1298 C C . VAL A 1 173 ? -8.389 -1.286 -3.570 1.00 98.81 173 VAL A C 1
ATOM 1300 O O . VAL A 1 173 ? -8.259 -1.487 -4.778 1.00 98.81 173 VAL A O 1
ATOM 1303 N N . ASN A 1 174 ? -9.023 -2.158 -2.781 1.00 98.69 174 ASN A N 1
ATOM 1304 C CA . ASN A 1 174 ? -9.615 -3.385 -3.319 1.00 98.69 174 ASN A CA 1
ATOM 1305 C C . ASN A 1 174 ? -10.803 -3.096 -4.235 1.00 98.69 174 ASN A C 1
ATOM 1307 O O . ASN A 1 174 ? -10.898 -3.697 -5.302 1.00 98.69 174 ASN A O 1
ATOM 1311 N N . ARG A 1 175 ? -11.670 -2.149 -3.861 1.00 98.38 175 ARG A N 1
ATOM 1312 C CA . ARG A 1 175 ? -12.770 -1.685 -4.712 1.00 98.38 175 ARG A CA 1
ATOM 1313 C C . ARG A 1 175 ? -12.239 -1.154 -6.041 1.00 98.38 175 ARG A C 1
ATOM 1315 O O . ARG A 1 175 ? -12.708 -1.592 -7.087 1.00 98.38 175 ARG A O 1
ATOM 1322 N N . ALA A 1 176 ? -11.208 -0.307 -6.004 1.00 98.44 176 ALA A N 1
ATOM 1323 C CA . ALA A 1 176 ? -10.579 0.234 -7.202 1.00 98.44 176 ALA A CA 1
ATOM 1324 C C . ALA A 1 176 ? -10.069 -0.872 -8.135 1.00 98.44 176 ALA A C 1
ATOM 1326 O O . ALA A 1 176 ? -10.254 -0.788 -9.351 1.00 98.44 176 ALA A O 1
ATOM 1327 N N . SER A 1 177 ? -9.453 -1.912 -7.562 1.00 98.38 177 SER A N 1
ATOM 1328 C CA . SER A 1 177 ? -8.987 -3.071 -8.319 1.00 98.38 177 SER A CA 1
ATOM 1329 C C . SER A 1 177 ? -10.134 -3.822 -8.977 1.00 98.38 177 SER A C 1
ATOM 1331 O O . SER A 1 177 ? -10.102 -4.033 -10.187 1.00 98.38 177 SER A O 1
ATOM 1333 N N . LEU A 1 178 ? -11.168 -4.171 -8.211 1.00 98.12 178 LEU A N 1
ATOM 1334 C CA . LEU A 1 178 ? -12.315 -4.930 -8.705 1.00 98.12 178 LEU A CA 1
ATOM 1335 C C . LEU A 1 178 ? -13.064 -4.178 -9.812 1.00 98.12 178 LEU A C 1
ATOM 1337 O O . LEU A 1 178 ? -13.350 -4.757 -10.857 1.00 98.12 178 LEU A O 1
ATOM 1341 N N . GLU A 1 179 ? -13.302 -2.877 -9.637 1.00 97.56 179 GLU A N 1
ATOM 1342 C CA . GLU A 1 179 ? -13.921 -2.013 -10.653 1.00 97.56 179 GLU A CA 1
ATOM 1343 C C . GLU A 1 179 ? -13.089 -1.926 -11.944 1.00 97.56 179 GLU A C 1
ATOM 1345 O O . GLU A 1 179 ? -13.636 -1.809 -13.041 1.00 97.56 179 GLU A O 1
ATOM 1350 N N . ALA A 1 180 ? -11.760 -2.022 -11.843 1.00 96.12 180 ALA A N 1
ATOM 1351 C CA . ALA A 1 180 ? -10.878 -2.059 -13.006 1.00 96.12 180 ALA A CA 1
ATOM 1352 C C . ALA A 1 180 ? -10.846 -3.436 -13.706 1.00 96.12 180 ALA A C 1
ATOM 1354 O O . ALA A 1 180 ? -10.341 -3.515 -14.834 1.00 96.12 180 ALA A O 1
ATOM 1355 N N . GLY A 1 181 ? -11.406 -4.481 -13.079 1.00 95.56 181 GLY A N 1
ATOM 1356 C CA . GLY A 1 181 ? -11.349 -5.887 -13.499 1.00 95.56 181 GLY A CA 1
ATOM 1357 C C . GLY A 1 181 ? -10.167 -6.670 -12.908 1.00 95.56 181 GLY A C 1
ATOM 1358 O O . GLY A 1 181 ? -9.810 -7.728 -13.422 1.00 95.56 181 GLY A O 1
ATOM 1359 N N . GLY A 1 182 ? -9.502 -6.112 -11.896 1.00 95.06 182 GLY A N 1
ATOM 1360 C CA . GLY A 1 182 ? -8.378 -6.710 -11.181 1.00 95.06 182 GLY A CA 1
ATOM 1361 C C . GLY A 1 182 ? -8.798 -7.712 -10.098 1.00 95.06 182 GLY A C 1
ATOM 1362 O O . GLY A 1 182 ? -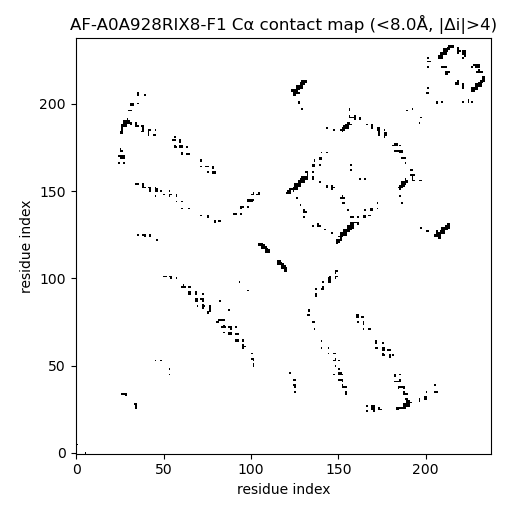9.987 -7.972 -9.906 1.00 95.06 182 GLY A O 1
ATOM 1363 N N . PRO A 1 183 ? -7.826 -8.319 -9.394 1.00 96.06 183 PRO A N 1
ATOM 1364 C CA . PRO A 1 183 ? -8.102 -9.327 -8.390 1.00 96.06 183 PRO A CA 1
ATOM 1365 C C . PRO A 1 183 ? -8.488 -8.668 -7.060 1.00 96.06 183 PRO A C 1
ATOM 1367 O O . PRO A 1 183 ? -8.074 -7.554 -6.744 1.00 96.06 183 PRO A O 1
ATOM 1370 N N . ALA A 1 184 ? -9.237 -9.390 -6.233 1.00 95.19 184 ALA A N 1
ATOM 1371 C CA . ALA A 1 184 ? -9.390 -9.019 -4.831 1.00 95.19 184 ALA A CA 1
ATOM 1372 C C . ALA A 1 184 ? -8.059 -9.182 -4.072 1.00 95.19 184 ALA A C 1
ATOM 1374 O O . ALA A 1 184 ? -7.167 -9.912 -4.506 1.00 95.19 184 ALA A O 1
ATOM 1375 N N . ASN A 1 185 ? -7.973 -8.576 -2.888 1.00 98.19 185 ASN A N 1
ATOM 1376 C CA . ASN A 1 185 ? -6.885 -8.752 -1.921 1.00 98.19 185 ASN A CA 1
ATOM 1377 C C . ASN A 1 185 ? -5.511 -8.274 -2.419 1.00 98.19 185 ASN A C 1
ATOM 1379 O O . ASN A 1 185 ? -4.479 -8.809 -2.017 1.00 98.19 185 ASN A O 1
ATOM 1383 N N . ILE A 1 186 ? -5.478 -7.249 -3.277 1.00 98.50 186 ILE A N 1
ATOM 1384 C CA . ILE A 1 186 ? -4.213 -6.607 -3.679 1.00 98.50 186 ILE A CA 1
ATOM 1385 C C . ILE A 1 186 ? -3.623 -5.745 -2.557 1.00 98.50 186 ILE A C 1
ATOM 1387 O O . ILE A 1 186 ? -2.410 -5.543 -2.494 1.00 98.50 186 ILE A O 1
ATOM 1391 N N . ALA A 1 187 ? -4.491 -5.288 -1.655 1.00 98.81 187 ALA A N 1
ATOM 1392 C CA . ALA A 1 187 ? -4.154 -4.714 -0.368 1.00 98.81 187 ALA A CA 1
ATOM 1393 C C . ALA A 1 187 ? -4.942 -5.468 0.703 1.00 98.81 187 ALA A C 1
ATOM 1395 O O . ALA A 1 187 ? -6.143 -5.676 0.548 1.00 98.81 187 ALA A O 1
ATOM 1396 N N . THR A 1 188 ? -4.306 -5.880 1.791 1.00 98.81 188 THR A N 1
ATOM 1397 C CA . THR A 1 188 ? -5.000 -6.574 2.881 1.00 98.81 188 THR A CA 1
ATOM 1398 C C . THR A 1 188 ? -4.605 -6.022 4.237 1.00 98.81 188 THR A C 1
ATOM 1400 O O . THR A 1 188 ? -3.563 -5.391 4.376 1.00 98.81 188 THR A O 1
ATOM 1403 N N . SER A 1 189 ? -5.410 -6.261 5.266 1.00 98.69 189 SER A N 1
ATOM 1404 C CA . SER A 1 189 ? -5.059 -5.942 6.650 1.00 98.69 189 SER A CA 1
ATOM 1405 C C . SER A 1 189 ? -5.731 -6.902 7.627 1.00 98.69 189 SER A C 1
ATOM 1407 O O . SER A 1 189 ? -6.673 -7.607 7.270 1.00 98.69 189 SER A O 1
ATOM 1409 N N . VAL A 1 190 ? -5.249 -6.919 8.868 1.00 97.25 190 VAL A N 1
ATOM 1410 C CA . VAL A 1 190 ? -5.899 -7.629 9.971 1.00 97.25 190 VAL A CA 1
ATOM 1411 C C . VAL A 1 190 ? -6.959 -6.734 10.625 1.00 97.25 190 VAL A C 1
ATOM 1413 O O . VAL A 1 190 ? -6.769 -5.523 10.771 1.00 97.25 190 VAL A O 1
ATOM 1416 N N . LEU A 1 191 ? -8.074 -7.328 11.048 1.00 96.44 191 LEU A N 1
ATOM 1417 C CA . LEU A 1 191 ? -9.209 -6.640 11.660 1.00 96.44 191 LEU A CA 1
ATOM 1418 C C . LEU A 1 191 ? -8.824 -5.935 12.969 1.00 96.44 191 LEU A C 1
ATOM 1420 O O . LEU A 1 191 ? -9.336 -4.863 13.284 1.00 96.44 191 LEU A O 1
ATOM 1424 N N . LYS A 1 192 ? -7.920 -6.536 13.746 1.00 95.69 192 LYS A N 1
ATOM 1425 C CA . LYS A 1 192 ? -7.434 -6.000 15.022 1.00 95.69 192 LYS A CA 1
ATOM 1426 C C . LYS A 1 192 ? -5.905 -6.011 15.023 1.00 95.69 192 LYS A C 1
ATOM 1428 O O . LYS A 1 192 ? -5.316 -7.006 15.442 1.00 95.69 192 LYS A O 1
ATOM 1433 N N . PRO A 1 193 ? -5.245 -4.952 14.526 1.00 95.00 193 PRO A N 1
ATOM 1434 C CA . PRO A 1 193 ? -3.789 -4.895 14.514 1.00 95.00 193 PRO A CA 1
ATOM 1435 C C . PRO A 1 193 ? -3.239 -4.817 15.939 1.00 95.00 193 PRO A C 1
ATOM 1437 O O . PRO A 1 193 ? -3.700 -4.035 16.770 1.00 95.00 193 PRO A O 1
ATOM 1440 N N . THR A 1 194 ? -2.226 -5.629 16.214 1.00 95.06 194 THR A N 1
ATOM 1441 C CA . THR A 1 194 ? -1.528 -5.711 17.496 1.00 95.06 194 THR A CA 1
ATOM 1442 C C . THR A 1 194 ? -0.017 -5.786 17.276 1.00 95.06 194 THR A C 1
ATOM 1444 O O . THR A 1 194 ? 0.488 -5.867 16.150 1.00 95.06 194 THR A O 1
ATOM 1447 N N . MET A 1 195 ? 0.740 -5.780 18.373 1.00 91.56 195 MET A N 1
ATOM 1448 C CA . MET A 1 195 ? 2.168 -6.092 18.313 1.00 91.56 195 MET A CA 1
ATOM 1449 C C . MET A 1 195 ? 2.418 -7.531 17.853 1.00 91.56 195 MET A C 1
ATOM 1451 O O . MET A 1 195 ? 3.409 -7.777 17.172 1.00 91.56 195 MET A O 1
ATOM 1455 N N . ASP A 1 196 ? 1.530 -8.471 18.173 1.00 94.94 196 ASP A N 1
ATOM 1456 C CA . ASP A 1 196 ? 1.700 -9.868 17.775 1.00 94.94 196 ASP A CA 1
ATOM 1457 C C . ASP A 1 196 ? 1.373 -10.082 16.296 1.00 94.94 196 ASP A C 1
ATOM 1459 O O . ASP A 1 196 ? 2.137 -10.759 15.613 1.00 94.94 196 ASP A O 1
ATOM 1463 N N . SER A 1 197 ? 0.350 -9.417 15.745 1.00 96.31 197 SER A N 1
ATOM 1464 C CA . SER A 1 197 ? 0.128 -9.427 14.290 1.00 96.31 197 SER A CA 1
ATOM 1465 C C . SER A 1 197 ? 1.308 -8.802 13.537 1.00 96.31 197 SER A C 1
ATOM 1467 O O . SER A 1 197 ? 1.711 -9.311 12.491 1.00 96.31 197 SER A O 1
ATOM 1469 N N . SER A 1 198 ? 1.928 -7.757 14.103 1.00 94.94 198 SER A N 1
ATOM 1470 C CA . SER A 1 198 ? 3.174 -7.181 13.582 1.00 94.94 198 SER A CA 1
ATOM 1471 C C . SER A 1 198 ? 4.319 -8.198 13.585 1.00 94.94 198 SER A C 1
ATOM 1473 O O . SER A 1 198 ? 4.975 -8.383 12.563 1.00 94.94 198 SER A O 1
ATOM 1475 N N . LYS A 1 199 ? 4.542 -8.915 14.698 1.00 95.38 199 LYS A N 1
ATOM 1476 C CA . LYS A 1 199 ? 5.573 -9.966 14.791 1.00 95.38 199 LYS A CA 1
ATOM 1477 C C . LYS A 1 199 ? 5.335 -11.088 13.783 1.00 95.38 199 LYS A C 1
ATOM 1479 O O . LYS A 1 199 ? 6.284 -11.514 13.130 1.00 95.38 199 LYS A O 1
ATOM 1484 N N . THR A 1 200 ? 4.086 -11.529 13.619 1.00 97.50 200 THR A N 1
ATOM 1485 C CA . THR A 1 200 ? 3.711 -12.524 12.607 1.00 97.50 200 THR A CA 1
ATOM 1486 C C . THR A 1 200 ? 4.106 -12.041 11.218 1.00 97.50 200 THR A C 1
ATOM 1488 O O . THR A 1 200 ? 4.826 -12.744 10.514 1.00 97.50 200 THR A O 1
ATOM 1491 N N . MET A 1 201 ? 3.726 -10.813 10.851 1.00 97.62 201 MET A N 1
ATOM 1492 C CA . MET A 1 201 ? 4.095 -10.199 9.572 1.00 97.62 201 MET A CA 1
ATOM 1493 C C . MET A 1 201 ? 5.622 -10.117 9.390 1.00 97.62 201 MET A C 1
ATOM 1495 O O . MET A 1 201 ? 6.143 -10.511 8.346 1.00 97.62 201 MET A O 1
ATOM 1499 N N . LEU A 1 202 ? 6.347 -9.669 10.420 1.00 95.81 202 LEU A N 1
ATOM 1500 C CA . LEU A 1 202 ? 7.808 -9.537 10.425 1.00 95.81 202 LEU A CA 1
ATOM 1501 C C . LEU A 1 202 ? 8.536 -10.873 10.256 1.00 95.81 202 LEU A C 1
ATOM 1503 O O . LEU A 1 202 ? 9.591 -10.915 9.634 1.00 95.81 202 LEU A O 1
ATOM 1507 N N . ALA A 1 203 ? 7.984 -11.967 10.778 1.00 96.06 203 ALA A N 1
ATOM 1508 C CA . ALA A 1 203 ? 8.582 -13.296 10.680 1.00 96.06 203 ALA A CA 1
ATOM 1509 C C . ALA A 1 203 ? 8.137 -14.075 9.426 1.00 96.06 203 ALA A C 1
ATOM 1511 O O . ALA A 1 203 ? 8.761 -15.074 9.057 1.00 96.06 203 ALA A O 1
ATOM 1512 N N . HIS A 1 204 ? 7.070 -13.646 8.742 1.00 98.00 204 HIS A N 1
ATOM 1513 C CA . HIS A 1 204 ? 6.406 -14.478 7.741 1.00 98.00 204 HIS A CA 1
ATOM 1514 C C . HIS A 1 204 ? 7.255 -14.707 6.479 1.00 98.00 204 HIS A C 1
ATOM 1516 O O . HIS A 1 204 ? 7.735 -13.771 5.837 1.00 98.00 204 HIS A O 1
ATOM 1522 N N . LYS A 1 205 ? 7.414 -15.967 6.050 1.00 97.06 205 LYS A N 1
ATOM 1523 C CA . LYS A 1 205 ? 8.274 -16.338 4.903 1.00 97.06 205 LYS A CA 1
ATOM 1524 C C . LYS A 1 205 ? 7.807 -15.765 3.561 1.00 97.06 205 LYS A C 1
ATOM 1526 O O . LYS A 1 205 ? 8.644 -15.470 2.718 1.00 97.06 205 LYS A O 1
ATOM 1531 N N . LYS A 1 206 ? 6.495 -15.575 3.373 1.00 97.94 206 LYS A N 1
ATOM 1532 C CA . LYS A 1 206 ? 5.928 -14.989 2.140 1.00 97.94 206 LYS A CA 1
ATOM 1533 C C . LYS A 1 206 ? 6.132 -13.471 2.009 1.00 97.94 206 LYS A C 1
ATOM 1535 O O . LYS A 1 206 ? 5.794 -12.933 0.966 1.00 97.94 206 LYS A O 1
ATOM 1540 N N . ILE A 1 207 ? 6.672 -12.798 3.031 1.00 98.25 207 ILE A N 1
ATOM 1541 C CA . ILE A 1 207 ? 6.971 -11.360 2.996 1.00 98.25 207 ILE A CA 1
ATOM 1542 C C . ILE A 1 207 ? 8.489 -11.169 2.860 1.00 98.25 207 ILE A C 1
ATOM 1544 O O . ILE A 1 207 ? 9.211 -11.295 3.855 1.00 98.25 207 ILE A O 1
ATOM 1548 N N . PRO A 1 208 ? 9.013 -10.919 1.649 1.00 97.38 208 PRO A N 1
ATOM 1549 C CA . PRO A 1 208 ? 10.435 -10.638 1.440 1.00 97.38 208 PRO A CA 1
ATOM 1550 C C . PRO A 1 208 ? 10.845 -9.194 1.767 1.00 97.38 208 PRO A C 1
ATOM 1552 O O . PRO A 1 208 ? 12.018 -8.958 2.057 1.00 97.38 208 PRO A O 1
ATOM 1555 N N . LEU A 1 209 ? 9.907 -8.240 1.727 1.00 98.31 209 LEU A N 1
ATOM 1556 C CA . LEU A 1 209 ? 10.160 -6.814 1.947 1.00 98.31 209 LEU A CA 1
ATOM 1557 C C . LEU A 1 209 ? 9.174 -6.235 2.961 1.00 98.31 209 LEU A C 1
ATOM 1559 O O . LEU A 1 209 ? 7.971 -6.483 2.877 1.00 98.31 209 LEU A O 1
ATOM 1563 N N . ILE A 1 210 ? 9.691 -5.430 3.888 1.00 98.25 210 ILE A N 1
ATOM 1564 C CA . ILE A 1 210 ? 8.890 -4.713 4.878 1.00 98.25 210 ILE A CA 1
ATOM 1565 C C . ILE A 1 210 ? 9.151 -3.214 4.784 1.00 98.25 210 ILE A C 1
ATOM 1567 O O . ILE A 1 210 ? 10.298 -2.774 4.737 1.00 98.25 210 ILE A O 1
ATOM 1571 N N . VAL A 1 211 ? 8.080 -2.429 4.791 1.00 98.38 211 VAL A N 1
ATOM 1572 C CA . VAL A 1 211 ? 8.110 -0.967 4.810 1.00 98.38 211 VAL A CA 1
ATOM 1573 C C . VAL A 1 211 ? 7.512 -0.485 6.127 1.00 98.38 211 VAL A C 1
ATOM 1575 O O . VAL A 1 211 ? 6.359 -0.770 6.438 1.00 98.38 211 VAL A O 1
ATOM 1578 N N . ALA A 1 212 ? 8.294 0.238 6.921 1.00 96.56 212 ALA A N 1
ATOM 1579 C CA . ALA A 1 212 ? 7.846 0.838 8.170 1.00 96.56 212 ALA A CA 1
ATOM 1580 C C . ALA A 1 212 ? 7.854 2.357 8.070 1.00 96.56 212 ALA A C 1
ATOM 1582 O O . ALA A 1 212 ? 8.895 2.968 7.832 1.00 96.56 212 ALA A O 1
ATOM 1583 N N . THR A 1 213 ? 6.703 2.959 8.347 1.00 96.19 21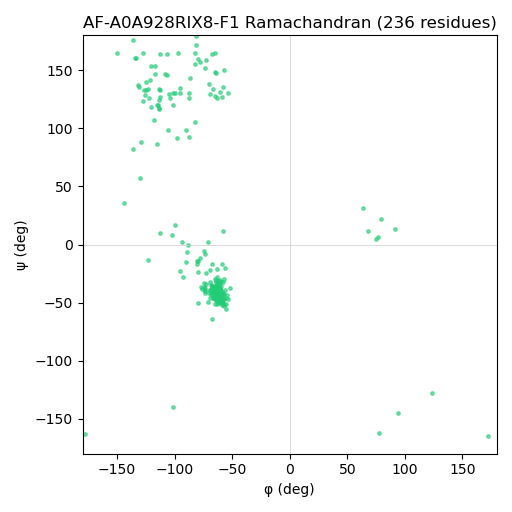3 THR A N 1
ATOM 1584 C CA . THR A 1 213 ? 6.563 4.403 8.506 1.00 96.19 213 THR A CA 1
ATOM 1585 C C . THR A 1 213 ? 6.093 4.685 9.925 1.00 96.19 213 THR A C 1
ATOM 1587 O O . THR A 1 213 ? 4.947 4.413 10.278 1.00 96.19 213 THR A O 1
ATOM 1590 N N . GLY A 1 214 ? 6.984 5.205 10.768 1.00 92.12 214 GLY A N 1
ATOM 1591 C CA . GLY A 1 214 ? 6.670 5.451 12.171 1.00 92.12 214 GLY A CA 1
ATOM 1592 C C . GLY A 1 214 ? 7.879 5.863 13.002 1.00 92.12 214 GLY A C 1
ATOM 1593 O O . GLY A 1 214 ? 8.920 6.251 12.479 1.00 92.12 214 GLY A O 1
ATOM 1594 N N . GLY A 1 215 ? 7.728 5.794 14.325 1.00 89.69 215 GLY A N 1
ATOM 1595 C CA . GLY A 1 215 ? 8.786 6.191 15.254 1.00 89.69 215 GLY A CA 1
ATOM 1596 C C . GLY A 1 215 ? 10.040 5.302 15.178 1.00 89.69 215 GLY A C 1
ATOM 1597 O O . GLY A 1 215 ? 9.980 4.180 14.670 1.00 89.69 215 GLY A O 1
ATOM 1598 N N . PRO A 1 216 ? 11.173 5.745 15.754 1.00 89.19 216 PRO A N 1
ATOM 1599 C CA . PRO A 1 216 ? 12.447 5.021 15.690 1.00 89.19 216 PRO A CA 1
ATOM 1600 C C . PRO A 1 216 ? 12.352 3.550 16.116 1.00 89.19 216 PRO A C 1
ATOM 1602 O O . PRO A 1 216 ? 12.958 2.689 15.489 1.00 89.19 216 PRO A O 1
ATOM 1605 N N . GLY A 1 217 ? 11.531 3.233 17.125 1.00 89.12 217 GLY A N 1
ATOM 1606 C CA . GLY A 1 217 ? 11.356 1.859 17.604 1.00 89.12 217 GLY A CA 1
ATOM 1607 C C . GLY A 1 217 ? 10.812 0.892 16.544 1.00 89.12 217 GLY A C 1
ATOM 1608 O O . GLY A 1 217 ? 11.309 -0.230 16.426 1.00 89.12 217 GLY A O 1
ATOM 1609 N N . VAL A 1 218 ? 9.834 1.317 15.731 1.00 87.81 218 VAL A N 1
ATOM 1610 C CA . VAL A 1 218 ? 9.271 0.448 14.684 1.00 87.81 218 VAL A CA 1
ATOM 1611 C C . VAL A 1 218 ? 10.246 0.282 13.523 1.00 87.81 218 VAL A C 1
ATOM 1613 O O . VAL A 1 218 ? 10.396 -0.820 12.999 1.00 87.81 218 VAL A O 1
ATOM 1616 N N . VAL A 1 219 ? 10.972 1.350 13.179 1.00 90.75 219 VAL A N 1
ATOM 1617 C CA . VAL A 1 219 ? 12.006 1.323 12.139 1.00 90.75 219 VAL A CA 1
ATOM 1618 C C . VAL A 1 219 ? 13.138 0.376 12.530 1.00 90.75 219 VAL A C 1
ATOM 1620 O O . VAL A 1 219 ? 13.475 -0.512 11.749 1.00 90.75 219 VAL A O 1
ATOM 1623 N N . THR A 1 220 ? 13.665 0.483 13.753 1.00 91.25 220 THR A N 1
ATOM 1624 C CA . THR A 1 220 ? 14.692 -0.436 14.264 1.00 91.25 220 THR A CA 1
ATOM 1625 C C . THR A 1 220 ? 14.199 -1.879 14.247 1.00 91.25 220 THR A C 1
ATOM 1627 O O . THR A 1 220 ? 14.909 -2.759 13.773 1.00 91.25 220 THR A O 1
ATOM 1630 N N . THR A 1 221 ? 12.957 -2.129 14.675 1.00 90.69 221 THR A N 1
ATOM 1631 C CA . THR A 1 221 ? 12.375 -3.481 14.667 1.00 90.69 221 THR A CA 1
ATOM 1632 C C . THR A 1 221 ? 12.353 -4.086 13.259 1.00 90.69 221 THR A C 1
ATOM 1634 O O . THR A 1 221 ? 12.727 -5.244 13.079 1.00 90.69 221 THR A O 1
ATOM 1637 N N . VAL A 1 222 ? 11.958 -3.308 12.246 1.00 91.06 222 VAL A N 1
ATOM 1638 C CA . VAL A 1 222 ? 11.963 -3.763 10.848 1.00 91.06 222 VAL A CA 1
ATOM 1639 C C . VAL A 1 222 ? 13.379 -4.022 10.347 1.00 91.06 222 VAL A C 1
ATOM 1641 O O . VAL A 1 222 ? 13.629 -5.071 9.753 1.00 91.06 222 VAL A O 1
ATOM 1644 N N . LEU A 1 223 ? 14.319 -3.114 10.612 1.00 92.12 223 LEU A N 1
ATOM 1645 C CA . LEU A 1 223 ? 15.707 -3.253 10.162 1.00 92.12 223 LEU A CA 1
ATOM 1646 C C . LEU A 1 223 ? 16.457 -4.390 10.878 1.00 92.12 223 LEU A C 1
ATOM 1648 O O . LEU A 1 223 ? 17.408 -4.935 10.326 1.00 92.12 223 LEU A O 1
ATOM 1652 N N . SER A 1 224 ? 16.002 -4.805 12.063 1.00 91.19 224 SER A N 1
ATOM 1653 C CA . SER A 1 224 ? 16.525 -5.960 12.804 1.00 91.19 224 SER A CA 1
ATOM 1654 C C . SER A 1 224 ? 15.771 -7.273 12.538 1.00 91.19 224 SER A C 1
ATOM 1656 O O . SER A 1 224 ? 16.111 -8.294 13.127 1.00 91.19 224 SER A O 1
ATOM 1658 N N . SER A 1 225 ? 14.768 -7.289 11.651 1.00 89.12 225 SER A N 1
ATOM 1659 C CA . SER A 1 225 ? 13.919 -8.472 11.401 1.00 89.12 225 SER A CA 1
ATOM 1660 C C . SER A 1 225 ? 14.593 -9.600 10.603 1.00 89.12 225 SER A C 1
ATOM 1662 O O . SER A 1 225 ? 14.010 -10.669 10.431 1.00 89.12 225 SER A O 1
ATOM 1664 N N . GLY A 1 226 ? 15.796 -9.369 10.065 1.00 91.12 226 GLY A N 1
ATOM 1665 C CA . GLY A 1 226 ? 16.467 -10.296 9.144 1.00 91.12 226 GLY A CA 1
ATOM 1666 C C . GLY A 1 226 ? 15.873 -10.309 7.727 1.00 91.12 226 GLY A C 1
ATOM 1667 O O . GLY A 1 226 ? 16.298 -11.103 6.890 1.00 91.12 226 GLY A O 1
ATOM 1668 N N . LYS A 1 227 ? 14.905 -9.429 7.441 1.00 93.56 227 LYS A N 1
ATOM 1669 C CA . LYS A 1 227 ? 14.331 -9.201 6.109 1.00 93.56 227 LYS A CA 1
ATOM 1670 C C . LYS A 1 227 ? 14.811 -7.878 5.534 1.00 93.56 227 LYS A C 1
ATOM 1672 O O . LYS A 1 227 ? 15.281 -7.000 6.256 1.00 93.56 227 LYS A O 1
ATOM 1677 N N . ARG A 1 228 ? 14.644 -7.706 4.221 1.00 96.38 228 ARG A N 1
ATOM 1678 C CA . ARG A 1 228 ? 14.851 -6.399 3.599 1.00 96.38 228 ARG A CA 1
ATOM 1679 C C . ARG A 1 228 ? 13.829 -5.418 4.178 1.00 96.38 228 ARG A C 1
ATOM 1681 O O . ARG A 1 228 ? 12.629 -5.689 4.147 1.00 96.38 228 ARG A O 1
ATOM 1688 N N . GLY A 1 229 ? 14.316 -4.298 4.703 1.00 96.12 229 GLY A N 1
ATOM 1689 C CA . GLY A 1 229 ? 13.506 -3.278 5.358 1.00 96.12 229 GLY A CA 1
ATOM 1690 C C . GLY A 1 229 ? 13.702 -1.900 4.732 1.00 96.12 229 GLY A C 1
ATOM 1691 O O . GLY A 1 229 ? 14.827 -1.526 4.408 1.00 96.12 229 GLY A O 1
ATOM 1692 N N . ILE A 1 230 ? 12.617 -1.143 4.587 1.00 97.56 230 ILE A N 1
ATOM 1693 C CA . ILE A 1 230 ? 12.631 0.296 4.297 1.00 97.56 230 ILE A CA 1
ATOM 1694 C C . ILE A 1 230 ? 12.027 0.998 5.509 1.00 97.56 230 ILE A C 1
ATOM 169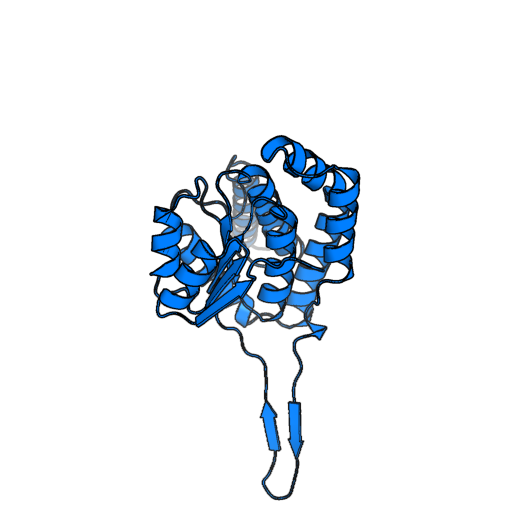6 O O . ILE A 1 230 ? 10.884 0.730 5.876 1.00 97.56 230 ILE A O 1
ATOM 1700 N N . GLY A 1 231 ? 12.800 1.872 6.149 1.00 95.75 231 GLY A N 1
ATOM 1701 C CA . GLY A 1 231 ? 12.376 2.613 7.332 1.00 95.75 231 GLY A CA 1
ATOM 1702 C C . GLY A 1 231 ? 12.265 4.105 7.052 1.00 95.75 231 GLY A C 1
ATOM 1703 O O . GLY A 1 231 ? 13.275 4.753 6.793 1.00 95.75 231 GLY A O 1
ATOM 1704 N N . ALA A 1 232 ? 11.059 4.658 7.151 1.00 94.12 232 ALA A N 1
ATOM 1705 C CA . ALA A 1 232 ? 10.836 6.097 7.196 1.00 94.12 232 ALA A CA 1
ATOM 1706 C C . ALA A 1 232 ? 10.865 6.552 8.663 1.00 94.12 232 ALA A C 1
ATOM 1708 O O . ALA A 1 232 ? 9.896 6.358 9.401 1.00 94.12 232 ALA A O 1
ATOM 1709 N N . GLY A 1 233 ? 12.018 7.084 9.084 1.00 84.94 233 GLY A N 1
ATOM 1710 C CA . GLY A 1 233 ? 12.270 7.554 10.447 1.00 84.94 233 GLY A CA 1
ATOM 1711 C C . GLY A 1 233 ? 11.737 8.960 10.729 1.00 84.94 233 GLY A C 1
ATOM 1712 O O . GLY A 1 233 ? 11.290 9.676 9.835 1.00 84.94 233 GLY A O 1
ATOM 1713 N N . ALA A 1 234 ? 11.801 9.355 12.000 1.00 87.44 234 ALA A N 1
ATOM 1714 C CA . ALA A 1 234 ? 11.429 10.697 12.434 1.00 87.44 234 ALA A CA 1
ATOM 1715 C C . ALA A 1 234 ? 12.482 11.742 12.022 1.00 87.44 234 ALA A C 1
ATOM 1717 O O . ALA A 1 234 ? 13.671 11.436 11.933 1.00 87.44 234 ALA A O 1
ATOM 1718 N N . GLY A 1 235 ? 12.040 12.985 11.828 1.00 88.12 235 GLY A N 1
ATOM 1719 C CA . GLY A 1 235 ? 12.901 14.149 11.619 1.00 88.12 235 GLY A CA 1
ATOM 1720 C C . GLY A 1 235 ? 12.551 15.284 12.583 1.00 88.12 235 GLY A C 1
ATOM 1721 O O . GLY A 1 235 ? 11.483 15.271 13.192 1.00 88.12 235 GLY A O 1
ATOM 1722 N N . ASN A 1 236 ? 13.448 16.265 12.698 1.00 92.31 236 ASN A N 1
ATOM 1723 C CA . ASN A 1 236 ? 13.244 17.505 13.452 1.00 92.31 236 ASN A CA 1
ATOM 1724 C C . ASN A 1 236 ? 13.762 18.695 12.612 1.00 92.31 236 ASN A C 1
ATOM 1726 O O . ASN A 1 236 ? 14.933 19.049 12.757 1.00 92.31 236 ASN A O 1
ATOM 1730 N N . PRO A 1 237 ? 12.965 19.219 11.657 1.00 85.94 237 PRO A N 1
ATOM 1731 C CA . PRO A 1 237 ? 13.408 20.269 10.732 1.00 85.94 237 PRO A CA 1
ATOM 1732 C C . PRO A 1 237 ? 13.835 21.556 11.476 1.00 85.94 237 PRO A C 1
ATOM 1734 O O . PRO A 1 237 ? 13.081 21.973 12.357 1.00 85.94 237 PRO A O 1
ATOM 1737 N N . PRO A 1 238 ? 15.012 22.149 11.165 1.00 81.94 238 PRO A N 1
ATOM 1738 C CA . PRO A 1 238 ? 15.525 23.362 11.813 1.00 81.94 238 PRO A CA 1
ATOM 1739 C C . PRO A 1 238 ? 14.818 24.648 11.366 1.00 81.94 238 PRO A C 1
ATOM 1741 O O . PRO A 1 238 ? 14.277 24.671 10.236 1.00 81.94 238 PRO A O 1
#

Solvent-accessible surface area (backbone atoms only — not comparable to full-atom values): 12304 Å² total; per-residue (Å²): 135,55,74,67,57,53,52,52,50,50,51,52,52,50,54,56,50,53,66,71,71,46,98,67,57,53,36,55,24,88,42,54,67,58,22,47,52,46,13,47,57,28,21,68,53,43,56,72,51,54,66,70,59,40,37,48,25,40,54,36,35,27,52,53,37,56,78,38,17,62,59,52,16,45,46,39,24,70,62,47,73,54,84,54,44,68,63,39,27,52,50,31,45,47,44,46,74,63,53,58,50,42,84,73,66,56,77,48,78,48,76,56,102,89,46,76,50,79,48,72,71,74,52,88,39,29,32,35,34,37,34,31,56,89,47,26,36,56,45,50,48,46,50,48,34,45,40,37,38,42,25,24,12,36,34,37,44,46,29,76,57,24,48,68,39,29,48,52,35,32,25,48,46,20,50,21,18,45,77,64,70,48,58,62,24,43,27,18,23,40,71,72,47,46,74,64,48,46,49,51,56,60,66,34,84,75,41,56,38,37,39,29,39,40,54,60,70,55,28,52,52,43,62,68,49,85,45,54,52,47,60,47,64,76,85,81,90,130

Nearest PDB structures (foldseek):
  5dbv-assembly1_A  TM=9.981E-01  e=1.514E-32  Lachnoclostridium phytofermentans ISDg
  5dru-assembly1_A  TM=9.989E-01  e=2.025E-32  Lachnoclostridium phytofermentans
  4c3s-assembly1_A-2  TM=9.987E-01  e=3.839E-32  Lachnoclostridium phytofermentans
  5jfm-assembly2_F  TM=9.884E-01  e=2.079E-26  Rhodopseudomonas palustris BisB18
  6gvs-assembly1_C  TM=9.867E-01  e=4.693E-26  Rhodopseudomonas palustris BisB18

Secondary structure (DSSP, 8-state):
--HHHHHHHHHHHHHHHHHHSS---TTEESSHHHHHHHHHHHHHHHTTS-HHHHHHHHHHHHHHHHHTHHHHHHHHHHHH--S-HHHHHHHHHHHHHHS--GGG---EEEEETTEEEEE-----SEEEEEE-SSSHHHHHHHHHHHHHHTT-EEEEEE-TTSHHHHHHHHHHHHHHHHHHT--S-SEEEESS--HHHHHHHHH-TT--EEEEESSHHHHHHHHTSSSEEEEE------